Protein AF-A0A522CSV8-F1 (afdb_monomer)

Structure (mmCIF, N/CA/C/O backbone):
data_AF-A0A522CSV8-F1
#
_entry.id   AF-A0A522CSV8-F1
#
loop_
_atom_site.group_PDB
_atom_site.id
_atom_site.type_symbol
_atom_site.label_atom_id
_atom_site.label_alt_id
_atom_site.label_comp_id
_atom_site.label_asym_id
_atom_site.label_entity_id
_atom_site.label_seq_id
_atom_site.pdbx_PDB_ins_code
_atom_site.Cartn_x
_atom_site.Cartn_y
_atom_site.Cartn_z
_atom_site.occupancy
_atom_site.B_iso_or_equiv
_atom_site.auth_seq_id
_atom_site.auth_comp_id
_atom_site.auth_asym_id
_atom_site.auth_atom_id
_atom_site.pdbx_PDB_model_num
ATOM 1 N N . MET A 1 1 ? -10.679 -0.784 13.575 1.00 92.50 1 MET A N 1
ATOM 2 C CA . MET A 1 1 ? -10.085 -1.528 12.468 1.00 92.50 1 MET A CA 1
ATOM 3 C C . MET A 1 1 ? -10.901 -2.784 12.347 1.00 92.50 1 MET A C 1
ATOM 5 O O . MET A 1 1 ? -11.026 -3.509 13.330 1.00 92.50 1 MET A O 1
ATOM 9 N N . LYS A 1 2 ? -11.501 -3.011 11.184 1.00 93.56 2 LYS A N 1
ATOM 10 C CA . LYS A 1 2 ? -12.326 -4.193 10.953 1.00 93.56 2 LYS A CA 1
ATOM 11 C C . LYS A 1 2 ? -11.438 -5.395 10.650 1.00 93.56 2 LYS A C 1
ATOM 13 O O . LYS A 1 2 ? -10.568 -5.299 9.790 1.00 93.56 2 LYS A O 1
ATOM 18 N N . VAL A 1 3 ? -11.650 -6.507 11.348 1.00 95.12 3 VAL A N 1
ATOM 19 C CA . VAL A 1 3 ? -10.863 -7.740 11.187 1.00 95.12 3 VAL A CA 1
ATOM 20 C C . VAL A 1 3 ? -11.799 -8.939 11.065 1.00 95.12 3 VAL A C 1
ATOM 22 O O . VAL A 1 3 ? -12.808 -9.013 11.768 1.00 95.12 3 VAL A O 1
ATOM 25 N N . GLY A 1 4 ? -11.473 -9.871 10.166 1.00 95.56 4 GLY A N 1
ATOM 26 C CA . GLY A 1 4 ? -12.179 -11.148 10.033 1.00 95.56 4 GLY A CA 1
ATOM 27 C C . GLY A 1 4 ? -12.013 -12.025 11.275 1.00 95.56 4 GLY A C 1
ATOM 28 O O . GLY A 1 4 ? -10.926 -12.092 11.856 1.00 95.56 4 GLY A O 1
ATOM 29 N N . LEU A 1 5 ? -13.085 -12.695 11.701 1.00 94.25 5 LEU A N 1
ATOM 30 C CA . LEU A 1 5 ? -13.027 -13.601 12.851 1.00 94.25 5 LEU A CA 1
ATOM 31 C C . LEU A 1 5 ? -12.046 -14.746 12.632 1.00 94.25 5 LEU A C 1
ATOM 33 O O . LEU A 1 5 ? -11.322 -15.098 13.553 1.00 94.25 5 LEU A O 1
ATOM 37 N N . ASP A 1 6 ? -11.997 -15.294 11.423 1.00 94.44 6 ASP A N 1
ATOM 38 C CA . ASP A 1 6 ? -11.095 -16.372 11.026 1.00 94.44 6 ASP A CA 1
ATOM 39 C C . ASP A 1 6 ? -9.619 -15.978 11.213 1.00 94.44 6 ASP A C 1
ATOM 41 O O . ASP A 1 6 ? -8.803 -16.769 11.693 1.00 94.44 6 ASP A O 1
ATOM 45 N N . ARG A 1 7 ? -9.285 -14.715 10.913 1.00 95.06 7 ARG A N 1
ATOM 46 C CA . ARG A 1 7 ? -7.951 -14.145 11.127 1.00 95.06 7 ARG A CA 1
ATOM 47 C C . ARG A 1 7 ? -7.617 -14.086 12.614 1.00 95.06 7 ARG A C 1
ATOM 49 O O . ARG A 1 7 ? -6.548 -14.538 13.018 1.00 95.06 7 ARG A O 1
ATOM 56 N N . LEU A 1 8 ? -8.542 -13.586 13.437 1.00 94.00 8 LEU A N 1
ATOM 57 C CA . LEU A 1 8 ? -8.358 -13.527 14.890 1.00 94.00 8 LEU A CA 1
ATOM 58 C C . LEU A 1 8 ? -8.279 -14.924 15.511 1.00 94.00 8 LEU A C 1
ATOM 60 O O . LEU A 1 8 ? -7.370 -15.186 16.287 1.00 94.00 8 LEU A O 1
ATOM 64 N N . GLN A 1 9 ? -9.160 -15.848 15.133 1.00 93.25 9 GLN A N 1
ATOM 65 C CA . GLN A 1 9 ? -9.130 -17.229 15.617 1.00 93.25 9 GLN A CA 1
ATOM 66 C C . GLN A 1 9 ? -7.781 -17.891 15.319 1.00 93.25 9 GLN A C 1
ATOM 68 O O . GLN A 1 9 ? -7.186 -18.504 16.203 1.00 93.25 9 GLN A O 1
ATOM 73 N N . ARG A 1 10 ? -7.243 -17.710 14.106 1.00 93.94 10 ARG A N 1
ATOM 74 C CA . ARG A 1 10 ? -5.912 -18.218 13.758 1.00 93.94 10 ARG A CA 1
ATOM 75 C C . ARG A 1 10 ? -4.804 -17.603 14.616 1.00 93.94 10 ARG A C 1
ATOM 77 O O . ARG A 1 10 ? -3.911 -18.335 15.032 1.00 93.94 10 ARG A O 1
ATOM 84 N N . LEU A 1 11 ? -4.871 -16.308 14.938 1.00 93.75 11 LEU A N 1
ATOM 85 C CA . LEU A 1 11 ? -3.923 -15.702 15.878 1.00 93.75 11 LEU A CA 1
ATOM 86 C C . LEU A 1 11 ? -4.022 -16.329 17.274 1.00 93.75 11 LEU A C 1
ATOM 88 O O . LEU A 1 11 ? -2.996 -16.700 17.834 1.00 93.75 11 LEU A O 1
ATOM 92 N N . TRP A 1 12 ? -5.233 -16.511 17.804 1.00 92.50 12 TRP A N 1
ATOM 93 C CA . TRP A 1 12 ? -5.455 -17.147 19.111 1.00 92.50 12 TRP A CA 1
ATOM 94 C C . TRP A 1 12 ? -4.997 -18.607 19.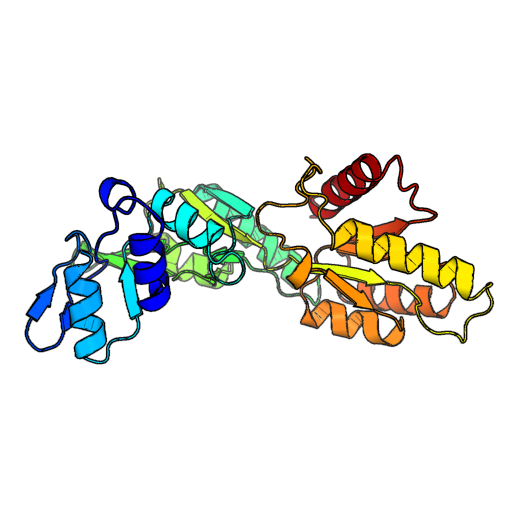167 1.00 92.50 12 TRP A C 1
ATOM 96 O O . TRP A 1 12 ? -4.598 -19.080 20.225 1.00 92.50 12 TRP A O 1
ATOM 106 N N . ASN A 1 13 ? -5.022 -19.312 18.036 1.00 90.81 13 ASN A N 1
ATOM 107 C CA . ASN A 1 13 ? -4.516 -20.679 17.944 1.00 90.81 13 ASN A CA 1
ATOM 108 C C . ASN A 1 13 ? -2.980 -20.738 17.880 1.00 90.81 13 ASN A C 1
ATOM 110 O O . ASN A 1 13 ? -2.385 -21.702 18.358 1.00 90.81 13 ASN A O 1
ATOM 114 N N . ASN A 1 14 ? -2.340 -19.729 17.281 1.00 91.75 14 ASN A N 1
ATOM 115 C CA . ASN A 1 14 ? -0.899 -19.729 17.014 1.00 91.75 14 ASN A CA 1
ATOM 116 C C . ASN A 1 14 ? -0.072 -19.022 18.098 1.00 91.75 14 ASN A C 1
ATOM 118 O O . ASN A 1 14 ? 1.115 -19.315 18.253 1.00 91.75 14 ASN A O 1
ATOM 122 N N . TYR A 1 15 ? -0.669 -18.085 18.835 1.00 90.25 15 TYR A N 1
ATOM 123 C CA . TYR A 1 15 ? 0.019 -17.255 19.820 1.00 90.25 15 TYR A CA 1
ATOM 124 C C . TYR A 1 15 ? -0.653 -17.341 21.189 1.00 90.25 15 TYR A C 1
ATOM 126 O O . TYR A 1 15 ? -1.853 -17.567 21.307 1.00 90.25 15 TYR A O 1
ATOM 134 N N . ASN A 1 16 ? 0.130 -17.118 22.245 1.00 84.62 16 ASN A N 1
ATOM 135 C CA . ASN A 1 16 ? -0.407 -17.052 23.599 1.00 84.62 16 ASN A CA 1
ATOM 136 C C . ASN A 1 16 ? -1.347 -15.838 23.737 1.00 84.62 16 ASN A C 1
ATOM 138 O O . ASN A 1 16 ? -0.966 -14.715 23.397 1.00 84.62 16 ASN A O 1
ATOM 142 N N . GLU A 1 17 ? -2.552 -16.070 24.264 1.00 79.19 17 GLU A N 1
ATOM 143 C CA . GLU A 1 17 ? -3.607 -15.065 24.432 1.00 79.19 17 GLU A CA 1
ATOM 144 C C . GLU A 1 17 ? -3.158 -13.818 25.206 1.00 79.19 17 GLU A C 1
ATOM 146 O O . GLU A 1 17 ? -3.580 -12.713 24.871 1.00 79.19 17 GLU A O 1
ATOM 151 N N . TYR A 1 18 ? -2.227 -13.954 26.159 1.00 78.31 18 TYR A N 1
ATOM 152 C CA . TYR A 1 18 ? -1.673 -12.819 26.908 1.00 78.31 18 TYR A CA 1
ATOM 153 C C . TYR A 1 18 ? -0.901 -11.831 26.019 1.00 78.31 18 TYR A C 1
ATOM 155 O O . TYR A 1 18 ? -0.649 -10.693 26.411 1.00 78.31 18 TYR A O 1
ATOM 163 N N . PHE A 1 19 ? -0.497 -12.240 24.814 1.00 82.94 19 PHE A N 1
ATOM 164 C CA . PHE A 1 19 ? 0.153 -11.351 23.856 1.00 82.94 19 PHE A CA 1
ATOM 165 C C . PHE A 1 19 ? -0.819 -10.704 22.863 1.00 82.94 19 PHE A C 1
ATOM 167 O O . PHE A 1 19 ? -0.419 -9.731 22.220 1.00 82.94 19 PHE A O 1
ATOM 174 N N . LEU A 1 20 ? -2.066 -11.179 22.781 1.00 85.38 20 LEU A N 1
ATOM 175 C CA . LEU A 1 20 ? -3.080 -10.786 21.793 1.00 85.38 20 LEU A CA 1
ATOM 176 C C . LEU A 1 20 ? -4.100 -9.780 22.348 1.00 85.38 20 LEU A C 1
ATOM 178 O O . LEU A 1 20 ? -5.283 -9.828 22.021 1.00 85.38 20 LEU A O 1
ATOM 182 N N . GLU A 1 21 ? -3.654 -8.855 23.195 1.00 87.88 21 GLU A N 1
ATOM 183 C CA . GLU A 1 21 ? -4.533 -7.830 23.753 1.00 87.88 21 GLU A CA 1
ATOM 184 C C . GLU A 1 21 ? -5.112 -6.937 22.644 1.00 87.88 21 GLU A C 1
ATOM 186 O O . GLU A 1 21 ? -4.409 -6.123 22.038 1.00 87.88 21 GLU A O 1
ATOM 191 N N . CYS A 1 22 ? -6.411 -7.079 22.379 1.00 92.25 22 CYS A N 1
ATOM 192 C CA . CYS A 1 22 ? -7.163 -6.176 21.520 1.00 92.25 22 CYS A CA 1
ATOM 193 C C . CYS A 1 22 ? -8.536 -5.875 22.128 1.00 92.25 22 CYS A C 1
ATOM 195 O O . CYS A 1 22 ? -9.118 -6.690 22.841 1.00 92.25 22 CYS A O 1
ATOM 197 N N . PHE A 1 23 ? -9.038 -4.669 21.878 1.00 94.50 23 PHE A N 1
ATOM 198 C CA . PHE A 1 23 ? -10.223 -4.133 22.548 1.00 94.50 23 PHE A CA 1
ATOM 199 C C . PHE A 1 23 ? -11.301 -3.789 21.531 1.00 94.50 23 PHE A C 1
ATOM 201 O O . PHE A 1 23 ? -10.976 -3.370 20.422 1.00 94.50 23 PHE A O 1
ATOM 208 N N . TYR A 1 24 ? -12.576 -3.903 21.896 1.00 94.00 24 TYR A N 1
ATOM 209 C CA . TYR A 1 24 ? -13.664 -3.446 21.030 1.00 94.00 24 TYR A CA 1
ATOM 210 C C . TYR A 1 24 ? -13.593 -1.933 20.815 1.00 94.00 24 TYR A C 1
ATOM 212 O O . TYR A 1 24 ? -13.429 -1.169 21.770 1.00 94.00 24 TYR A O 1
ATOM 220 N N . VAL A 1 25 ? -13.739 -1.484 19.565 1.00 91.50 25 VAL A N 1
ATOM 221 C CA . VAL A 1 25 ? -13.690 -0.044 19.258 1.00 91.50 25 VAL A CA 1
ATOM 222 C C . VAL A 1 25 ? -14.965 0.686 19.698 1.00 91.50 25 VAL A C 1
ATOM 224 O O . VAL A 1 25 ? -14.907 1.847 20.094 1.00 91.50 25 VAL A O 1
ATOM 227 N N . GLN A 1 26 ? -16.109 0.002 19.637 1.00 90.31 26 GLN A N 1
ATOM 228 C CA . GLN A 1 26 ? -17.438 0.547 19.904 1.00 90.31 26 GLN A CA 1
ATOM 229 C C . GLN A 1 26 ? -18.338 -0.495 20.574 1.00 90.31 26 GLN A C 1
ATOM 231 O O . GLN A 1 26 ? -18.054 -1.692 20.525 1.00 90.31 26 GLN A O 1
ATOM 236 N N . ASP A 1 27 ? -19.430 -0.033 21.187 1.00 91.00 27 ASP A N 1
ATOM 237 C CA . ASP A 1 27 ? -20.461 -0.916 21.729 1.00 91.00 27 ASP A CA 1
ATOM 238 C C . ASP A 1 27 ? -21.091 -1.744 20.597 1.00 91.00 27 ASP A C 1
ATOM 240 O O . ASP A 1 27 ? -21.480 -1.201 19.563 1.00 91.00 27 ASP A O 1
ATOM 244 N N . MET A 1 28 ? -21.249 -3.048 20.816 1.00 91.44 28 MET A N 1
ATOM 245 C CA . MET A 1 28 ? -21.891 -3.963 19.871 1.00 91.44 28 MET A CA 1
ATOM 246 C C . MET A 1 28 ? -22.984 -4.776 20.563 1.00 91.44 28 MET A C 1
ATOM 248 O O . MET A 1 28 ? -22.857 -5.157 21.729 1.00 91.44 28 MET A O 1
ATOM 252 N N . LEU A 1 29 ? -24.056 -5.072 19.829 1.00 93.25 29 LEU A N 1
ATOM 253 C CA . LEU A 1 29 ? -25.108 -5.990 20.254 1.00 93.25 29 LEU A CA 1
ATOM 254 C C . LEU A 1 29 ? -25.135 -7.169 19.283 1.00 93.25 29 LEU A C 1
ATOM 256 O O . LEU A 1 29 ? -25.505 -7.001 18.125 1.00 93.25 29 LEU A O 1
ATOM 260 N N . VAL A 1 30 ? -24.749 -8.352 19.758 1.00 93.31 30 VAL A N 1
ATOM 261 C CA . VAL A 1 30 ? -24.677 -9.569 18.938 1.00 93.31 30 VAL A CA 1
ATOM 262 C C . VAL A 1 30 ? -25.488 -10.653 19.623 1.00 93.31 30 VAL A C 1
ATOM 264 O O . VAL A 1 30 ? -25.281 -10.909 20.807 1.00 93.31 30 VAL A O 1
ATOM 267 N N . GLY A 1 31 ? -26.453 -11.258 18.927 1.00 89.88 31 GLY A N 1
ATOM 268 C CA . GLY A 1 31 ? -27.290 -12.320 19.505 1.00 89.88 31 GLY A CA 1
ATOM 269 C C . GLY A 1 31 ? -27.969 -11.941 20.832 1.00 89.88 31 GLY A C 1
ATOM 270 O O . GLY A 1 31 ? -28.108 -12.784 21.712 1.00 89.88 31 GLY A O 1
ATOM 271 N N . GLY A 1 32 ? -28.294 -10.657 21.035 1.00 91.94 32 GLY A N 1
ATOM 272 C CA . GLY A 1 32 ? -28.853 -10.129 22.288 1.00 91.94 32 GLY A CA 1
ATOM 273 C C . GLY A 1 32 ? -27.844 -9.878 23.421 1.00 91.94 32 GLY A C 1
ATOM 274 O O . GLY A 1 32 ? -28.203 -9.252 24.418 1.00 91.94 32 GLY A O 1
ATOM 275 N N . LYS A 1 33 ? -26.576 -10.289 23.281 1.00 94.31 33 LYS A N 1
ATOM 276 C CA . LYS A 1 33 ? -25.497 -9.982 24.232 1.00 94.31 33 LYS A CA 1
ATOM 277 C C . LYS A 1 33 ? -24.831 -8.654 23.867 1.00 94.31 33 LYS A C 1
ATOM 279 O O . LYS A 1 33 ? -24.479 -8.422 22.710 1.00 94.31 33 LYS A O 1
ATOM 284 N N . LYS A 1 34 ? -24.646 -7.785 24.865 1.00 94.88 34 LYS A N 1
ATOM 285 C CA . LYS A 1 34 ? -23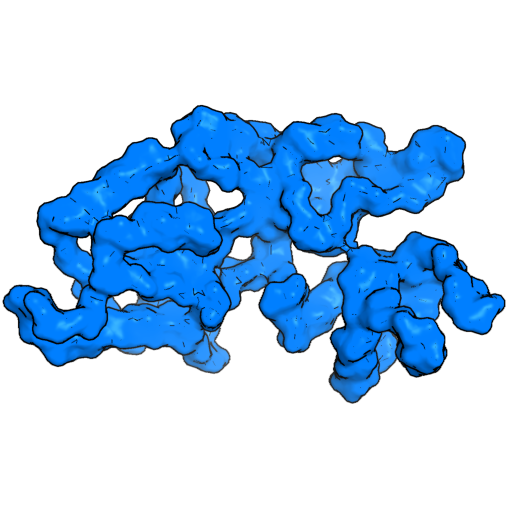.959 -6.498 24.711 1.00 94.88 34 LYS A CA 1
ATOM 286 C C . LYS A 1 34 ? -22.464 -6.644 25.011 1.00 94.88 34 LYS A C 1
ATOM 288 O O . LYS A 1 34 ? -22.107 -7.177 26.058 1.00 94.88 34 LYS A O 1
ATOM 293 N N . PHE A 1 35 ? -21.633 -6.118 24.121 1.00 94.62 35 PHE A N 1
ATOM 294 C CA . PHE A 1 35 ? -20.179 -6.000 24.245 1.00 94.62 35 PHE A CA 1
ATOM 295 C C . PHE A 1 35 ? -19.846 -4.514 24.270 1.00 94.62 35 PHE A C 1
ATOM 297 O O . PHE A 1 35 ? -20.383 -3.766 23.448 1.00 94.62 35 PHE A O 1
ATOM 304 N N . ARG A 1 36 ? -19.050 -4.057 25.237 1.00 93.38 36 ARG A N 1
ATOM 305 C CA . ARG A 1 36 ? -18.807 -2.619 25.415 1.00 93.38 36 ARG A CA 1
ATOM 306 C C . ARG A 1 36 ? -17.498 -2.186 24.775 1.00 93.38 36 ARG A C 1
ATOM 308 O O . ARG A 1 36 ? -16.512 -2.921 24.781 1.00 93.38 36 ARG A O 1
ATOM 315 N N . ALA A 1 37 ? -17.483 -0.956 24.275 1.00 91.56 37 ALA A N 1
ATOM 316 C CA . ALA A 1 37 ? -16.262 -0.310 23.819 1.00 91.56 37 ALA A CA 1
ATOM 317 C C . ALA A 1 37 ? -15.191 -0.344 24.925 1.00 91.56 37 ALA A C 1
ATOM 319 O O . ALA A 1 37 ? -15.479 -0.055 26.088 1.00 91.56 37 ALA A O 1
ATOM 320 N N . GLY A 1 38 ? -13.955 -0.682 24.560 1.00 91.00 38 GLY A N 1
ATOM 321 C CA . GLY A 1 38 ? -12.836 -0.786 25.496 1.00 91.00 38 GLY A CA 1
ATOM 322 C C . GLY A 1 38 ? -12.775 -2.085 26.305 1.00 91.00 38 GLY A C 1
ATOM 323 O O . GLY A 1 38 ? -11.820 -2.261 27.055 1.00 91.00 38 GLY A O 1
ATOM 324 N N . GLU A 1 39 ? -13.729 -3.011 26.160 1.00 94.31 39 GLU A N 1
ATOM 325 C CA . GLU A 1 39 ? -13.585 -4.363 26.715 1.00 94.31 39 GLU A CA 1
ATOM 326 C C . GLU A 1 39 ? -12.613 -5.195 25.867 1.00 94.31 39 GLU A C 1
ATOM 328 O O . GLU A 1 39 ? -12.552 -5.054 24.643 1.00 94.31 39 GLU A O 1
ATOM 333 N N . LEU A 1 40 ? -11.838 -6.056 26.535 1.00 93.69 40 LEU A N 1
ATOM 334 C CA . LEU A 1 40 ? -10.907 -6.983 25.893 1.00 93.69 40 LEU A CA 1
ATOM 335 C C . LEU A 1 40 ? -11.687 -8.041 25.102 1.00 93.69 40 LEU A C 1
ATOM 337 O O . LEU A 1 40 ? -12.590 -8.677 25.650 1.00 93.69 40 LEU A O 1
ATOM 341 N N . VAL A 1 41 ? -11.296 -8.267 23.849 1.00 93.19 41 VAL A N 1
ATOM 342 C CA . VAL A 1 41 ? -11.833 -9.348 23.018 1.00 93.19 41 VAL A CA 1
ATOM 343 C C . VAL A 1 41 ? -11.314 -10.686 23.537 1.00 93.19 41 VAL A C 1
ATOM 345 O O . VAL A 1 41 ? -10.108 -10.882 23.681 1.00 93.19 41 VAL A O 1
ATOM 348 N N . ARG A 1 42 ? -12.220 -11.628 23.815 1.00 91.56 42 ARG A N 1
ATOM 349 C CA . ARG A 1 42 ? -11.866 -12.972 24.302 1.00 91.56 42 ARG A CA 1
ATOM 350 C C . ARG A 1 42 ? -12.095 -14.027 23.226 1.00 91.56 42 ARG A C 1
ATOM 352 O O . ARG A 1 42 ? -13.010 -13.902 22.417 1.00 91.56 42 ARG A O 1
ATOM 359 N N . ALA A 1 43 ? -11.366 -15.141 23.294 1.00 90.00 43 ALA A N 1
ATOM 360 C CA . ALA A 1 43 ? -11.571 -16.284 22.394 1.00 90.00 43 ALA A CA 1
ATOM 361 C C . ALA A 1 43 ? -13.029 -16.794 22.395 1.00 90.00 43 ALA A C 1
ATOM 363 O O . ALA A 1 43 ? -13.595 -17.125 21.351 1.00 90.00 43 ALA A O 1
ATOM 364 N N . ALA A 1 44 ? -13.671 -16.794 23.570 1.00 91.50 44 ALA A N 1
ATOM 365 C CA . ALA A 1 44 ? -15.078 -17.163 23.719 1.00 91.50 44 ALA A CA 1
ATOM 366 C C . ALA A 1 44 ? -16.032 -16.213 22.970 1.00 91.50 44 ALA A C 1
ATOM 368 O O . ALA A 1 44 ? -17.078 -16.652 22.489 1.00 91.50 44 ALA A O 1
ATOM 369 N N . ASP A 1 45 ? -15.671 -14.933 22.840 1.00 93.62 45 ASP A N 1
ATOM 370 C CA . ASP A 1 45 ? -16.466 -13.963 22.089 1.00 93.62 45 ASP A CA 1
ATOM 371 C C . ASP A 1 45 ? -16.399 -14.259 20.588 1.00 93.62 45 ASP A C 1
ATOM 373 O O . ASP A 1 45 ? -17.431 -14.231 19.921 1.00 93.62 45 ASP A O 1
ATOM 377 N N . LEU A 1 46 ? -15.224 -14.649 20.072 1.00 92.44 46 LEU A N 1
ATOM 378 C CA . LEU A 1 46 ? -15.047 -15.032 18.664 1.00 92.44 46 LEU A CA 1
ATOM 379 C C . LEU A 1 46 ? -15.955 -16.212 18.287 1.00 92.44 46 LEU A C 1
ATOM 381 O O . LEU A 1 46 ? -16.643 -16.167 17.270 1.00 92.44 46 LEU A O 1
ATOM 385 N N . SER A 1 47 ? -16.013 -17.237 19.145 1.00 91.81 47 SER A N 1
ATOM 386 C CA . SER A 1 47 ? -16.908 -18.391 18.956 1.00 91.81 47 SER A CA 1
ATOM 387 C C . SER A 1 47 ? -18.387 -17.992 19.004 1.00 91.81 47 SER A C 1
ATOM 389 O O . SER A 1 47 ? -19.221 -18.552 18.293 1.00 91.81 47 SER A O 1
ATOM 391 N N . PHE A 1 48 ? -18.739 -17.032 19.862 1.00 94.81 48 PHE A N 1
ATOM 392 C CA . PHE A 1 48 ? -20.106 -16.533 19.968 1.00 94.81 48 PHE A CA 1
ATOM 393 C C . PHE A 1 48 ? -20.511 -15.716 18.733 1.00 94.81 48 PHE A C 1
ATOM 395 O O . PHE A 1 48 ? -21.623 -15.885 18.236 1.00 94.81 48 PHE A O 1
ATOM 402 N N . PHE A 1 49 ? -19.624 -14.868 18.210 1.00 95.25 49 PHE A N 1
ATOM 403 C CA . PHE A 1 49 ? -19.876 -14.093 16.994 1.00 95.25 49 PHE A CA 1
ATOM 404 C C . PHE A 1 49 ? -20.054 -14.984 15.766 1.00 95.25 49 PHE A C 1
ATOM 406 O O . PHE A 1 49 ? -20.990 -14.770 14.996 1.00 95.25 49 PHE A O 1
ATOM 413 N N . GLU A 1 50 ? -19.235 -16.026 15.630 1.00 93.31 50 GLU A N 1
ATOM 414 C CA . GLU A 1 50 ? -19.351 -17.002 14.545 1.00 93.31 50 GLU A CA 1
ATOM 415 C C . GLU A 1 50 ? -20.722 -17.696 14.550 1.00 93.31 50 GLU A C 1
ATOM 417 O O . GLU A 1 50 ? -21.415 -17.718 13.533 1.00 93.31 50 GLU A O 1
ATOM 422 N N . ARG A 1 51 ? -21.187 -18.162 15.719 1.00 94.56 51 ARG A N 1
ATOM 423 C CA . ARG A 1 51 ? -22.520 -18.781 15.873 1.00 94.56 51 ARG A CA 1
ATOM 424 C C . ARG A 1 51 ? -23.679 -17.838 15.553 1.00 94.56 51 ARG A C 1
ATOM 426 O O . ARG A 1 51 ? -24.759 -18.307 15.211 1.00 94.56 51 ARG A O 1
ATOM 433 N N . ASN A 1 52 ? -23.468 -16.531 15.683 1.00 95.44 52 ASN A N 1
ATOM 434 C CA . ASN A 1 52 ? -24.463 -15.506 15.371 1.00 95.44 52 ASN A CA 1
ATOM 435 C C . ASN A 1 52 ? -24.278 -14.907 13.965 1.00 95.44 52 ASN A C 1
ATOM 437 O O . ASN A 1 52 ? -24.911 -13.904 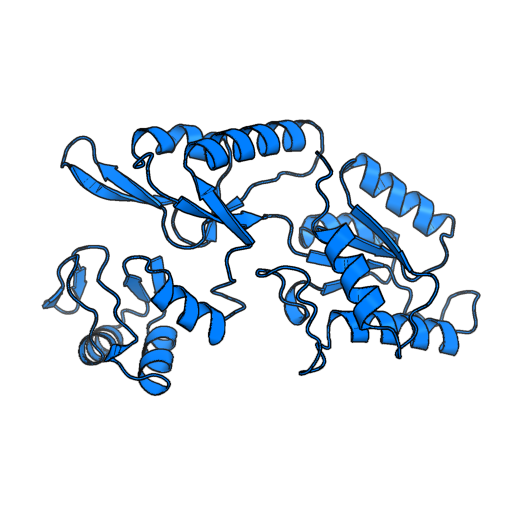13.647 1.00 95.44 52 ASN A O 1
ATOM 441 N N . GLY A 1 53 ? -23.430 -15.507 13.119 1.00 92.25 53 GLY A N 1
ATOM 442 C CA . GLY A 1 53 ? -23.264 -15.100 11.725 1.00 92.25 53 GLY A CA 1
ATOM 443 C C . GLY A 1 53 ? -22.583 -13.743 11.546 1.00 92.25 53 GLY A C 1
ATOM 444 O O . GLY A 1 53 ? -22.836 -13.066 10.552 1.00 92.25 53 GLY A O 1
ATOM 445 N N . GLN A 1 54 ? -21.739 -13.324 12.491 1.00 93.38 54 GLN A N 1
ATOM 446 C CA . GLN A 1 54 ? -21.011 -12.061 12.412 1.00 93.38 54 GLN A CA 1
ATOM 447 C C . GLN A 1 54 ? -19.549 -12.306 12.007 1.00 93.38 54 GLN A C 1
ATOM 449 O O . GLN A 1 54 ? -18.728 -12.566 12.875 1.00 93.38 54 GLN A O 1
ATOM 454 N N . PRO A 1 55 ? -19.180 -12.213 10.715 1.00 92.81 55 PRO A N 1
ATOM 455 C CA . PRO A 1 55 ? -17.870 -12.658 10.221 1.00 92.81 55 PRO A CA 1
ATOM 456 C C . PRO A 1 55 ? -16.713 -11.707 10.548 1.00 92.81 55 PRO A C 1
ATOM 458 O O . PRO A 1 55 ? -15.552 -12.057 10.346 1.00 92.81 55 PRO A O 1
ATOM 461 N N . THR A 1 56 ? -17.004 -10.498 11.032 1.00 93.81 56 THR A N 1
ATOM 462 C CA . THR A 1 56 ? -16.001 -9.466 11.311 1.00 93.81 56 THR A CA 1
ATOM 463 C C . THR A 1 56 ? -16.270 -8.760 12.627 1.00 93.81 56 THR A C 1
ATOM 465 O O . THR A 1 56 ? -17.427 -8.560 13.007 1.00 93.81 56 THR A O 1
ATOM 468 N N . VAL A 1 57 ? -15.203 -8.277 13.254 1.00 93.75 57 VAL A N 1
ATOM 469 C CA . VAL A 1 57 ? -15.249 -7.455 14.464 1.00 93.75 57 VAL A CA 1
ATOM 470 C C . VAL A 1 57 ? -14.445 -6.173 14.272 1.00 93.75 57 VAL A C 1
ATOM 472 O O . VAL A 1 57 ? -13.385 -6.176 13.643 1.00 93.75 57 VAL A O 1
ATOM 475 N N . ASP A 1 58 ? -14.949 -5.072 14.826 1.00 92.19 58 ASP A N 1
ATOM 476 C CA . ASP A 1 58 ? -14.236 -3.801 14.859 1.00 92.19 58 ASP A CA 1
ATOM 477 C C . ASP A 1 58 ? -13.428 -3.686 16.159 1.00 92.19 58 ASP A C 1
ATOM 479 O O . ASP A 1 58 ? -13.978 -3.518 17.253 1.00 92.19 58 ASP A O 1
ATOM 483 N N . ILE A 1 59 ? -12.103 -3.760 16.034 1.00 94.19 59 ILE A N 1
ATOM 484 C CA . ILE A 1 59 ? -11.169 -3.649 17.159 1.00 94.19 59 ILE A CA 1
ATOM 485 C C . ILE A 1 59 ? -10.446 -2.305 17.155 1.00 94.19 59 ILE A C 1
ATOM 487 O O . ILE A 1 59 ? -10.218 -1.704 16.102 1.00 94.19 59 ILE A O 1
ATOM 491 N N . LEU A 1 60 ? -10.059 -1.832 18.335 1.00 93.75 60 LEU A N 1
ATOM 492 C CA . LEU A 1 60 ? -9.175 -0.690 18.490 1.00 93.75 60 LEU A CA 1
ATOM 493 C C . LEU A 1 60 ? -7.803 -1.033 17.901 1.00 93.75 60 LEU A C 1
ATOM 495 O O . LEU A 1 60 ? -7.236 -2.088 18.193 1.00 93.75 60 LEU A O 1
ATOM 499 N N . PHE A 1 61 ? -7.272 -0.140 17.071 1.00 92.44 61 PHE A N 1
ATOM 500 C CA . PHE A 1 61 ? -5.936 -0.300 16.524 1.00 92.44 61 PHE A CA 1
ATOM 501 C C . PHE A 1 61 ? -4.894 -0.268 17.646 1.00 92.44 61 PHE A C 1
ATOM 503 O O . PHE A 1 61 ? -4.850 0.658 18.455 1.00 92.44 61 PHE A O 1
ATOM 510 N N . ALA A 1 62 ? -4.039 -1.286 17.658 1.00 92.19 62 ALA A N 1
ATOM 511 C CA . ALA A 1 62 ? -2.872 -1.380 18.514 1.00 92.19 62 ALA A CA 1
ATOM 512 C C . ALA A 1 62 ? -1.705 -1.918 17.682 1.00 92.19 62 ALA A C 1
ATOM 514 O O . ALA A 1 62 ? -1.843 -2.950 17.021 1.00 92.19 62 ALA A O 1
ATOM 515 N N . GLU A 1 63 ? -0.550 -1.250 17.729 1.00 91.25 63 GLU A N 1
ATOM 516 C CA . GLU A 1 63 ? 0.617 -1.598 16.902 1.00 91.25 63 GLU A CA 1
ATOM 517 C C . GLU A 1 63 ? 1.069 -3.047 17.110 1.00 91.25 63 GLU A C 1
ATOM 519 O O . GLU A 1 63 ? 1.375 -3.748 16.149 1.00 91.25 63 GLU A O 1
ATOM 524 N N . LYS A 1 64 ? 1.046 -3.527 18.361 1.00 91.94 64 LYS A N 1
ATOM 525 C CA . LYS A 1 64 ? 1.404 -4.908 18.707 1.00 91.94 64 LYS A CA 1
ATOM 526 C C . LYS A 1 64 ? 0.480 -5.922 18.026 1.00 91.94 64 LYS A C 1
ATOM 528 O O . LYS A 1 64 ? 0.961 -6.861 17.399 1.00 91.94 64 LYS A O 1
ATOM 533 N N . MET A 1 65 ? -0.834 -5.703 18.108 1.00 93.06 65 MET A N 1
ATOM 534 C CA . MET A 1 65 ? -1.830 -6.562 17.463 1.00 93.06 65 MET A CA 1
ATOM 535 C C . MET A 1 65 ? -1.691 -6.526 15.937 1.00 93.06 65 MET A C 1
ATOM 537 O O . MET A 1 65 ? -1.729 -7.563 15.275 1.00 93.06 65 MET A O 1
ATOM 541 N N . TYR A 1 66 ? -1.460 -5.336 15.379 1.00 94.50 66 TYR A N 1
ATOM 542 C CA . TYR A 1 66 ? -1.197 -5.176 13.954 1.00 94.50 66 TYR A CA 1
ATOM 543 C C . TYR A 1 66 ? 0.084 -5.899 13.519 1.00 94.50 66 TYR A C 1
ATOM 545 O O . TYR A 1 66 ? 0.121 -6.481 12.441 1.00 94.50 66 TYR A O 1
ATOM 553 N N . GLY A 1 67 ? 1.111 -5.937 14.372 1.00 94.06 67 GLY A N 1
ATOM 554 C CA . GLY A 1 67 ? 2.327 -6.717 14.158 1.00 94.06 67 GLY A CA 1
ATOM 555 C C . GLY A 1 67 ? 2.035 -8.199 13.911 1.00 94.06 67 GLY A C 1
ATOM 556 O O . GLY A 1 67 ? 2.503 -8.744 12.911 1.00 94.06 67 GLY A O 1
ATOM 557 N N . PHE A 1 68 ? 1.203 -8.825 14.749 1.00 94.94 68 PHE A N 1
ATOM 558 C CA . PHE A 1 68 ? 0.778 -10.219 14.560 1.00 94.94 68 PHE A CA 1
ATOM 559 C C . PHE A 1 68 ? -0.028 -10.417 13.274 1.00 94.94 68 PHE A C 1
ATOM 561 O O . PHE A 1 68 ? 0.273 -11.320 12.494 1.00 94.94 68 PHE A O 1
ATOM 568 N N . LEU A 1 69 ? -0.999 -9.536 13.012 1.00 95.31 69 LEU A N 1
ATOM 569 C CA . LEU A 1 69 ? -1.794 -9.576 11.782 1.00 95.31 69 LEU A CA 1
ATOM 570 C C . LEU A 1 69 ? -0.909 -9.456 10.534 1.00 95.31 69 LEU A C 1
ATOM 572 O O . LEU A 1 69 ? -1.056 -10.239 9.603 1.00 95.31 69 LEU A O 1
ATOM 576 N N . SER A 1 70 ? 0.058 -8.538 10.541 1.00 94.88 70 SER A N 1
ATOM 577 C CA . SER A 1 70 ? 0.990 -8.334 9.428 1.00 94.88 70 SER A CA 1
ATOM 578 C C . SER A 1 70 ? 1.959 -9.496 9.214 1.00 94.88 70 SER A C 1
ATOM 580 O O . SER A 1 70 ? 2.433 -9.705 8.099 1.00 94.88 70 SER A O 1
ATOM 582 N N . GLY A 1 71 ? 2.270 -10.249 10.273 1.00 92.56 71 GLY A N 1
ATOM 583 C CA . GLY A 1 71 ? 3.131 -11.426 10.202 1.00 92.56 71 GLY A CA 1
ATOM 584 C C . GLY A 1 71 ? 2.428 -12.628 9.574 1.00 92.56 71 GLY A C 1
ATOM 585 O O . GLY A 1 71 ? 3.004 -13.288 8.714 1.00 92.56 71 GLY A O 1
ATOM 586 N N . GLU A 1 72 ? 1.184 -12.892 9.977 1.00 94.38 72 GLU A N 1
ATOM 587 C CA . GLU A 1 72 ? 0.399 -14.036 9.486 1.00 94.38 72 GLU A CA 1
ATOM 588 C C . GLU A 1 72 ? -0.319 -13.755 8.160 1.00 94.38 72 GLU A C 1
ATOM 590 O O . GLU A 1 72 ? -0.483 -14.658 7.339 1.00 94.38 72 GLU A O 1
ATOM 595 N N . PHE A 1 73 ? -0.736 -12.506 7.938 1.00 95.00 73 PHE A N 1
ATOM 596 C CA . PHE A 1 73 ? -1.569 -12.090 6.807 1.00 95.00 73 PHE A CA 1
ATOM 597 C C . PHE A 1 73 ? -1.002 -10.833 6.122 1.00 95.00 73 PHE A C 1
ATOM 599 O O . PHE A 1 73 ? -1.681 -9.805 6.040 1.00 95.00 73 PHE A O 1
ATOM 606 N N . PRO A 1 74 ? 0.242 -10.882 5.612 1.00 92.19 74 PRO A N 1
ATOM 607 C CA . PRO A 1 74 ? 0.936 -9.706 5.092 1.00 92.19 74 PRO A CA 1
ATOM 608 C C . PRO A 1 74 ? 0.212 -9.032 3.921 1.00 92.19 74 PRO A C 1
ATOM 610 O O . PRO A 1 74 ? 0.271 -7.812 3.820 1.00 92.19 74 PRO A O 1
ATOM 613 N N . ALA A 1 75 ? -0.484 -9.798 3.074 1.00 90.62 75 ALA A N 1
ATOM 614 C CA . ALA A 1 75 ? -1.252 -9.297 1.931 1.00 90.62 75 ALA A CA 1
ATOM 615 C C . ALA A 1 75 ? -2.338 -8.290 2.346 1.00 90.62 75 ALA A C 1
ATOM 617 O O . ALA A 1 75 ? -2.487 -7.222 1.752 1.00 90.62 75 ALA A O 1
ATOM 618 N N . GLU A 1 76 ? -3.076 -8.642 3.402 1.00 92.38 76 GLU A N 1
ATOM 619 C CA . GLU A 1 76 ? -4.217 -7.888 3.927 1.00 92.38 76 GLU A CA 1
ATOM 620 C C . GLU A 1 76 ? -3.760 -6.808 4.913 1.00 92.38 76 GLU A C 1
ATOM 622 O O . GLU A 1 76 ? -4.231 -5.675 4.861 1.00 92.38 76 GLU A O 1
ATOM 627 N N . PHE A 1 77 ? -2.797 -7.138 5.778 1.00 95.12 77 PHE A N 1
ATOM 628 C CA . PHE A 1 77 ? -2.309 -6.277 6.855 1.00 95.12 77 PHE A CA 1
ATOM 629 C C . PHE A 1 77 ? -0.858 -5.878 6.611 1.00 95.12 77 PHE A C 1
ATOM 631 O O . PHE A 1 77 ? 0.043 -6.155 7.402 1.00 95.12 77 PHE A O 1
ATOM 638 N N . ARG A 1 78 ? -0.610 -5.210 5.486 1.00 93.69 78 ARG A N 1
ATOM 639 C CA . ARG A 1 78 ? 0.739 -4.766 5.112 1.00 93.69 78 ARG A CA 1
ATOM 640 C C . ARG A 1 78 ? 1.348 -3.883 6.193 1.00 93.69 78 ARG A C 1
ATOM 642 O O . ARG A 1 78 ? 0.682 -2.991 6.723 1.00 93.69 78 ARG A O 1
ATOM 649 N N . LYS A 1 79 ? 2.628 -4.095 6.498 1.00 95.00 79 LYS A N 1
ATOM 650 C CA . LYS A 1 79 ? 3.360 -3.239 7.440 1.00 95.00 79 LYS A CA 1
ATOM 651 C C . LYS A 1 79 ? 3.299 -1.773 6.986 1.00 95.00 79 LYS A C 1
ATOM 653 O O . LYS A 1 79 ? 3.220 -1.514 5.785 1.00 95.00 79 LYS A O 1
ATOM 658 N N . PRO A 1 80 ? 3.329 -0.806 7.914 1.00 96.50 80 PRO A N 1
ATOM 659 C CA . PRO A 1 80 ? 3.426 0.596 7.536 1.00 96.50 80 PRO A CA 1
ATOM 660 C C . PRO A 1 80 ? 4.758 0.878 6.841 1.00 96.50 80 PRO A C 1
ATOM 662 O O . PRO A 1 80 ? 5.799 0.382 7.268 1.00 96.50 80 PRO A O 1
ATOM 665 N N . TYR A 1 81 ? 4.727 1.717 5.803 1.00 95.62 81 TYR A N 1
ATOM 666 C CA . TYR A 1 81 ? 5.941 2.271 5.200 1.00 95.62 81 TYR A CA 1
ATOM 667 C C . TYR A 1 81 ? 6.654 3.187 6.199 1.00 95.62 81 TYR A C 1
ATOM 669 O O . TYR A 1 81 ? 7.877 3.170 6.322 1.00 95.62 81 TYR A O 1
ATOM 677 N N . GLY A 1 82 ? 5.874 3.975 6.942 1.00 95.25 82 GLY A N 1
ATOM 678 C CA . GLY A 1 82 ? 6.387 4.854 7.978 1.00 95.25 82 GLY A CA 1
ATOM 679 C C . GLY A 1 82 ? 5.292 5.415 8.875 1.00 95.25 82 GLY A C 1
ATOM 680 O O . GLY A 1 82 ? 4.112 5.079 8.755 1.00 95.25 82 GLY A O 1
ATOM 681 N N . GLN A 1 83 ? 5.717 6.295 9.778 1.00 96.62 83 GLN A N 1
ATOM 682 C CA . GLN A 1 83 ? 4.852 7.048 10.676 1.00 96.62 83 GLN A CA 1
ATOM 683 C C . GLN A 1 83 ? 5.185 8.534 10.582 1.00 96.62 83 GLN A C 1
ATOM 685 O O . GLN A 1 83 ? 6.352 8.904 10.440 1.00 96.62 83 GLN A O 1
ATOM 690 N N . MET A 1 84 ? 4.172 9.388 10.678 1.00 96.50 84 MET A N 1
ATOM 691 C CA . MET A 1 84 ? 4.335 10.843 10.702 1.00 96.50 84 MET A CA 1
ATOM 692 C C . MET A 1 84 ? 3.568 11.445 11.873 1.00 96.50 84 MET A C 1
ATOM 694 O O . MET A 1 84 ? 2.518 10.943 12.264 1.00 96.50 84 MET A O 1
ATOM 698 N N . SER A 1 85 ? 4.084 12.546 12.420 1.00 97.19 85 SER A N 1
ATOM 699 C CA . SER A 1 85 ? 3.292 13.404 13.303 1.00 97.19 85 SER A CA 1
ATOM 700 C C . SER A 1 85 ? 2.178 14.093 12.517 1.00 97.19 85 SER A C 1
ATOM 702 O O . SER A 1 85 ? 2.244 14.181 11.289 1.00 97.19 85 SER A O 1
ATOM 704 N N . PHE A 1 86 ? 1.203 14.666 13.222 1.00 96.12 86 PHE A N 1
ATOM 705 C CA . PHE A 1 86 ? 0.144 15.477 12.620 1.00 96.12 86 PHE A CA 1
ATOM 706 C C . PHE A 1 86 ? 0.669 16.523 11.616 1.00 96.12 86 PHE A C 1
ATOM 708 O O . PHE A 1 86 ? 0.200 16.597 10.483 1.00 96.12 86 PHE A O 1
ATOM 715 N N . ILE A 1 87 ? 1.681 17.310 12.006 1.00 96.25 87 ILE A N 1
ATOM 716 C CA . ILE A 1 87 ? 2.267 18.357 11.145 1.00 96.25 87 ILE A CA 1
ATOM 717 C C . ILE A 1 87 ? 3.009 17.735 9.955 1.00 96.25 87 ILE A C 1
ATOM 719 O O . ILE A 1 87 ? 2.960 18.268 8.847 1.00 96.25 87 ILE A O 1
ATOM 723 N N . GLY A 1 88 ? 3.698 16.611 10.176 1.00 97.00 88 GLY A N 1
ATOM 724 C CA . GLY A 1 88 ? 4.366 15.874 9.105 1.00 97.00 88 GLY A CA 1
ATOM 725 C C . GLY A 1 88 ? 3.373 15.371 8.060 1.00 97.00 88 GLY A C 1
ATOM 726 O O . GLY A 1 88 ? 3.607 15.554 6.870 1.00 97.00 88 GLY A O 1
ATOM 727 N N . MET A 1 89 ? 2.243 14.817 8.509 1.00 97.31 89 MET A N 1
ATOM 728 C CA . MET A 1 89 ? 1.168 14.330 7.646 1.00 97.31 89 MET A CA 1
ATOM 729 C C . MET A 1 89 ? 0.548 15.461 6.817 1.00 97.31 89 MET A C 1
ATOM 731 O O . MET A 1 89 ? 0.409 15.324 5.605 1.00 97.31 89 MET A O 1
ATOM 735 N N . ASP A 1 90 ? 0.241 16.600 7.448 1.00 97.00 90 ASP A N 1
ATOM 736 C CA . ASP A 1 90 ? -0.341 17.772 6.779 1.00 97.00 90 ASP A CA 1
ATOM 737 C C . ASP A 1 90 ? 0.537 18.269 5.622 1.00 97.00 90 ASP A C 1
ATOM 739 O O . ASP A 1 90 ? 0.070 18.367 4.487 1.00 97.00 90 ASP A O 1
ATOM 743 N N . ARG A 1 91 ? 1.835 18.474 5.887 1.00 96.62 91 ARG A N 1
ATOM 744 C CA . ARG A 1 91 ? 2.811 18.900 4.871 1.00 96.62 91 ARG A CA 1
ATOM 745 C C . ARG A 1 91 ? 3.017 17.847 3.788 1.00 96.62 91 ARG A C 1
ATOM 747 O O . ARG A 1 91 ? 3.131 18.178 2.612 1.00 96.62 91 ARG A O 1
ATOM 754 N N . HIS A 1 92 ? 3.085 16.573 4.169 1.00 96.56 92 HIS A N 1
ATOM 755 C CA . HIS A 1 92 ? 3.317 15.500 3.209 1.00 96.56 92 HIS A CA 1
ATOM 756 C C . HIS A 1 92 ? 2.141 15.344 2.237 1.00 96.56 92 HIS A C 1
ATOM 758 O O . HIS A 1 92 ? 2.351 15.198 1.035 1.00 96.56 92 HIS A O 1
ATOM 764 N N . LEU A 1 93 ? 0.904 15.435 2.731 1.00 97.44 93 LEU A N 1
ATOM 765 C CA . LEU A 1 93 ? -0.291 15.385 1.891 1.00 97.44 93 LEU A CA 1
ATOM 766 C C . LEU A 1 93 ? -0.427 16.628 0.999 1.00 97.44 93 LEU A C 1
ATOM 768 O O . LEU A 1 93 ? -0.819 16.496 -0.160 1.00 97.44 93 LEU A O 1
ATOM 772 N N . GLU A 1 94 ? -0.061 17.813 1.491 1.00 97.31 94 GLU A N 1
ATOM 773 C CA . GLU A 1 94 ? 0.006 19.034 0.676 1.00 97.31 94 GLU A CA 1
ATOM 774 C C . GLU A 1 94 ? 1.003 18.886 -0.487 1.00 97.31 94 GLU A C 1
ATOM 776 O O . GLU A 1 94 ? 0.666 19.163 -1.647 1.00 97.31 94 GLU A O 1
ATOM 781 N N . ASN A 1 95 ? 2.201 18.362 -0.206 1.00 95.88 95 ASN A N 1
ATOM 782 C CA . ASN A 1 95 ? 3.194 18.050 -1.234 1.00 95.88 95 ASN A CA 1
ATOM 783 C C . ASN A 1 95 ? 2.642 17.024 -2.232 1.00 95.88 95 ASN A C 1
ATOM 785 O O . ASN A 1 95 ? 2.664 17.267 -3.437 1.00 95.88 95 ASN A O 1
ATOM 789 N N . LEU A 1 96 ? 2.058 15.919 -1.755 1.00 95.38 96 LEU A N 1
ATOM 790 C CA . LEU A 1 96 ? 1.436 14.901 -2.610 1.00 95.38 96 LEU A CA 1
ATOM 791 C C . LEU A 1 96 ? 0.355 15.482 -3.530 1.00 95.38 96 LEU A C 1
ATOM 793 O O . LEU A 1 96 ? 0.283 15.108 -4.703 1.00 95.38 96 LEU A O 1
ATOM 797 N N . SER A 1 97 ? -0.463 16.407 -3.025 1.00 96.50 97 SER A N 1
ATOM 798 C CA . SER A 1 97 ? -1.473 17.125 -3.808 1.00 96.50 97 SER A CA 1
ATOM 799 C C . SER A 1 97 ? -0.825 17.974 -4.906 1.00 96.50 97 SER A C 1
ATOM 801 O O . SER A 1 97 ? -1.215 17.896 -6.072 1.00 96.50 97 SER A O 1
ATOM 803 N N . THR A 1 98 ? 0.227 18.721 -4.567 1.00 95.81 98 THR A N 1
ATOM 804 C CA . THR A 1 98 ? 0.988 19.538 -5.525 1.00 95.81 98 THR A CA 1
ATOM 805 C C . THR A 1 98 ? 1.591 18.681 -6.639 1.00 95.81 98 THR A C 1
ATOM 807 O O . THR A 1 98 ? 1.416 18.966 -7.822 1.00 95.81 98 THR A O 1
ATOM 810 N N . ILE A 1 99 ? 2.241 17.577 -6.281 1.00 94.38 99 ILE A N 1
ATOM 811 C CA . ILE A 1 99 ? 2.870 16.645 -7.224 1.00 94.38 99 ILE A CA 1
ATOM 812 C C . ILE A 1 99 ? 1.838 15.909 -8.080 1.00 94.38 99 ILE A C 1
ATOM 814 O O . ILE A 1 99 ? 2.053 15.713 -9.280 1.00 94.38 99 ILE A O 1
ATOM 818 N N . SER A 1 100 ? 0.691 15.555 -7.502 1.00 94.44 100 SER A N 1
ATOM 819 C CA . SER A 1 100 ? -0.433 14.999 -8.256 1.00 94.44 100 SER A CA 1
ATOM 820 C C . SER A 1 100 ? -0.932 15.988 -9.311 1.00 94.44 100 SER A C 1
ATOM 822 O O . SER A 1 100 ? -1.097 15.587 -10.454 1.00 94.44 100 SER A O 1
ATOM 824 N N . ASN A 1 101 ? -1.055 17.282 -8.989 1.00 95.00 101 ASN A N 1
ATOM 825 C CA . ASN A 1 101 ? -1.452 18.324 -9.953 1.00 95.00 101 ASN A CA 1
ATOM 826 C C . ASN A 1 101 ? -0.411 18.565 -11.058 1.00 95.00 101 ASN A C 1
ATOM 828 O O . ASN A 1 101 ? -0.732 19.040 -12.146 1.00 95.00 101 ASN A O 1
ATOM 832 N N . LEU A 1 102 ? 0.851 18.239 -10.786 1.00 94.94 102 LEU A N 1
ATOM 833 C CA . LEU A 1 102 ? 1.967 18.369 -11.718 1.00 94.94 102 LEU A CA 1
ATOM 834 C C . LEU A 1 102 ? 2.123 17.165 -12.662 1.00 94.94 102 LEU A C 1
ATOM 836 O O . LEU A 1 102 ? 3.013 17.197 -13.521 1.00 94.94 102 LEU A O 1
ATOM 840 N N . THR A 1 103 ? 1.313 16.117 -12.507 1.00 94.31 103 THR A N 1
ATOM 841 C CA . THR A 1 103 ? 1.349 14.888 -13.315 1.00 94.31 103 THR A CA 1
ATOM 842 C C . THR A 1 103 ? -0.064 14.404 -13.630 1.00 94.31 103 THR A C 1
ATOM 844 O O . THR A 1 103 ? -1.045 14.994 -13.199 1.00 94.31 103 THR A O 1
ATOM 847 N N . ARG A 1 104 ? -0.201 13.316 -14.393 1.00 94.50 104 ARG A N 1
ATOM 848 C CA . ARG A 1 104 ? -1.499 12.648 -14.594 1.00 94.50 104 ARG A CA 1
ATOM 849 C C . ARG A 1 104 ? -1.748 11.523 -13.582 1.00 94.50 104 ARG A C 1
ATOM 851 O O . ARG A 1 104 ? -2.754 10.821 -13.682 1.00 94.50 104 ARG A O 1
ATOM 858 N N . ARG A 1 105 ? -0.831 11.334 -12.628 1.00 93.88 105 ARG A N 1
ATOM 859 C CA . ARG A 1 105 ? -0.887 10.294 -11.599 1.00 93.88 105 ARG A CA 1
ATOM 860 C C . ARG A 1 105 ? -1.403 10.879 -10.286 1.00 93.88 105 ARG A C 1
ATOM 862 O O . ARG A 1 105 ? -0.735 11.713 -9.676 1.00 93.88 105 ARG A O 1
ATOM 869 N N . ARG A 1 106 ? -2.555 10.390 -9.820 1.00 93.00 106 ARG A N 1
ATOM 870 C CA . ARG A 1 106 ? -3.070 10.692 -8.476 1.00 93.00 106 ARG A CA 1
ATOM 871 C C . ARG A 1 106 ? -2.222 9.958 -7.439 1.00 93.00 106 ARG A C 1
ATOM 873 O O . ARG A 1 106 ? -2.035 8.748 -7.551 1.00 93.00 106 ARG A O 1
ATOM 880 N N . ARG A 1 107 ? -1.731 10.683 -6.435 1.00 94.06 107 ARG A N 1
ATOM 881 C CA . ARG A 1 107 ? -0.996 10.120 -5.300 1.00 94.06 107 ARG A CA 1
ATOM 882 C C . ARG A 1 107 ? -1.698 10.452 -3.999 1.00 94.06 107 ARG A C 1
ATOM 884 O O . ARG A 1 107 ? -2.159 11.569 -3.787 1.00 94.06 107 ARG A O 1
ATOM 891 N N . PHE A 1 108 ? -1.748 9.458 -3.137 1.00 96.50 108 PHE A N 1
ATOM 892 C CA . PHE A 1 108 ? -2.355 9.514 -1.816 1.00 96.50 108 PHE A CA 1
ATOM 893 C C . PHE A 1 108 ? -1.653 8.508 -0.895 1.00 96.50 108 PHE A C 1
ATOM 895 O O . PHE A 1 108 ? -0.743 7.784 -1.324 1.00 96.50 108 PHE A O 1
ATOM 902 N N . LEU A 1 109 ? -2.069 8.464 0.365 1.00 97.75 109 LEU A N 1
ATOM 903 C CA . LEU A 1 109 ? -1.606 7.479 1.335 1.00 97.75 109 LEU A CA 1
ATOM 904 C C . LEU A 1 109 ? -2.721 6.493 1.675 1.00 97.75 109 LEU A C 1
ATOM 906 O O . LEU A 1 109 ? -3.887 6.867 1.701 1.00 97.75 109 LEU A O 1
ATOM 910 N N . TYR A 1 110 ? -2.366 5.255 1.994 1.00 97.50 110 TYR A N 1
ATOM 911 C CA . TYR A 1 110 ? -3.268 4.335 2.678 1.00 97.50 110 TYR A CA 1
ATOM 912 C C . TYR A 1 110 ? -3.019 4.406 4.179 1.00 97.50 110 TYR A C 1
ATOM 914 O O . TYR A 1 110 ? -1.870 4.324 4.623 1.00 97.50 110 TYR A O 1
ATOM 922 N N . VAL A 1 111 ? -4.086 4.517 4.966 1.00 97.31 111 VAL A N 1
ATOM 923 C CA . VAL A 1 111 ? -3.980 4.532 6.429 1.00 97.31 111 VAL A CA 1
ATOM 924 C C . VAL A 1 111 ? -3.684 3.127 6.960 1.00 97.31 111 VAL A C 1
ATOM 926 O O . VAL A 1 111 ? -4.315 2.140 6.573 1.00 97.31 111 VAL A O 1
ATOM 929 N N . VAL A 1 112 ? -2.717 3.015 7.869 1.00 96.88 112 VAL A N 1
ATOM 930 C CA . VAL A 1 112 ? -2.438 1.775 8.603 1.00 96.88 112 VAL A CA 1
ATOM 931 C C . VAL A 1 112 ? -3.011 1.889 10.010 1.00 96.88 112 VAL A C 1
ATOM 933 O O . VAL A 1 112 ? -2.620 2.781 10.757 1.00 96.88 112 VAL A O 1
ATOM 936 N N . GLY A 1 113 ? -3.932 0.988 10.360 1.00 94.44 113 GLY A N 1
ATOM 937 C CA . GLY A 1 113 ? -4.818 1.179 11.510 1.00 94.44 113 GLY A CA 1
ATOM 938 C C . GLY A 1 113 ? -5.958 2.152 11.220 1.00 94.44 113 GLY A C 1
ATOM 939 O O . GLY A 1 113 ? -6.161 2.541 10.075 1.00 94.44 113 GLY A O 1
ATOM 940 N N . ASP A 1 114 ? -6.710 2.536 12.246 1.00 94.75 114 ASP A N 1
ATOM 941 C CA . ASP A 1 114 ? -7.677 3.627 12.112 1.00 94.75 114 ASP A CA 1
ATOM 942 C C . ASP A 1 114 ? -7.069 4.929 12.632 1.00 94.75 114 ASP A C 1
ATOM 944 O O . ASP A 1 114 ? -6.283 4.912 13.580 1.00 94.75 114 ASP A O 1
ATOM 948 N N . ILE A 1 115 ? -7.520 6.051 12.077 1.00 95.38 115 ILE A N 1
ATOM 949 C CA . ILE A 1 115 ? -7.324 7.379 12.661 1.00 95.38 115 ILE A CA 1
ATOM 950 C C . ILE A 1 115 ? -8.548 7.709 13.505 1.00 95.38 115 ILE A C 1
ATOM 952 O O . ILE A 1 115 ? -9.685 7.695 13.012 1.00 95.38 115 ILE A O 1
ATOM 956 N N . TYR A 1 116 ? -8.307 8.037 14.770 1.00 93.94 116 TYR A N 1
ATOM 957 C CA . TYR A 1 116 ? -9.361 8.377 15.713 1.00 93.94 116 TYR A CA 1
ATOM 958 C C . TYR A 1 116 ? -9.504 9.891 15.870 1.00 93.94 116 TYR A C 1
ATOM 960 O O . TYR A 1 116 ? -8.566 10.665 15.704 1.00 93.94 116 TYR A O 1
ATOM 968 N N . GLY A 1 117 ? -10.709 10.321 16.215 1.00 93.12 117 GLY A N 1
ATOM 969 C CA . GLY A 1 117 ? -10.989 11.690 16.617 1.00 93.12 117 GLY A CA 1
ATOM 970 C C . GLY A 1 117 ? -12.021 11.745 17.722 1.00 93.12 117 GLY A C 1
ATOM 971 O O . GLY A 1 117 ? -12.490 10.710 18.204 1.00 93.12 117 GLY A O 1
ATOM 972 N N . SER A 1 118 ? -12.400 12.961 18.089 1.00 91.31 118 SER A N 1
ATOM 973 C CA . SER A 1 118 ? -13.477 13.207 19.045 1.00 91.31 118 SER A CA 1
ATOM 974 C C . SER A 1 118 ? -14.655 13.874 18.349 1.00 91.31 118 SER A C 1
ATOM 976 O O . SER A 1 118 ? -14.488 14.886 17.667 1.00 91.31 118 SER A O 1
ATOM 978 N N . ASP A 1 119 ? -15.850 13.321 18.542 1.00 88.38 119 ASP A N 1
ATOM 979 C CA . ASP A 1 119 ? -17.090 13.964 18.124 1.00 88.38 119 ASP A CA 1
ATOM 980 C C . ASP A 1 119 ? -17.282 15.271 18.915 1.00 88.38 119 ASP A C 1
ATOM 982 O O . ASP A 1 119 ? -17.313 15.228 20.148 1.00 88.38 119 ASP A O 1
ATOM 986 N N . PRO A 1 120 ? -17.420 16.435 18.255 1.00 84.94 120 PRO A N 1
ATOM 987 C CA . PRO A 1 120 ? -17.534 17.722 18.940 1.00 84.94 120 PRO A CA 1
ATOM 988 C C . PRO A 1 120 ? -18.793 17.854 19.806 1.00 84.94 120 PRO A C 1
ATOM 990 O O . PRO A 1 120 ? -18.805 18.684 20.711 1.00 84.94 120 PRO A O 1
ATOM 993 N N . VAL A 1 121 ? -19.846 17.071 19.540 1.00 88.44 121 VAL A N 1
ATOM 994 C CA . VAL A 1 121 ? -21.110 17.154 20.290 1.00 88.44 121 VAL A CA 1
ATOM 995 C C . VAL A 1 121 ? -21.081 16.252 21.520 1.00 88.44 121 VAL A C 1
ATOM 997 O O . VAL A 1 121 ? -21.337 16.708 22.632 1.00 88.44 121 VAL A O 1
ATOM 1000 N N . SER A 1 122 ? -20.784 14.965 21.338 1.00 87.12 122 SER A N 1
ATOM 1001 C CA . SER A 1 122 ? -20.830 13.980 22.424 1.00 87.12 122 SER A CA 1
ATOM 1002 C C . SER A 1 122 ? -19.501 13.792 23.157 1.00 87.12 122 SER A C 1
ATOM 1004 O O . SER A 1 122 ? -19.472 13.118 24.187 1.00 87.12 122 SER A O 1
ATOM 1006 N N . GLY A 1 123 ? -18.395 14.319 22.621 1.00 83.38 123 GLY A N 1
ATOM 1007 C CA . GLY A 1 123 ? -17.037 14.077 23.117 1.00 83.38 123 GLY A CA 1
ATOM 1008 C C . GLY A 1 123 ? -16.564 12.629 22.945 1.00 83.38 123 GLY A C 1
ATOM 1009 O O . GLY A 1 123 ? -15.468 12.283 23.388 1.00 83.38 123 GLY A O 1
ATOM 1010 N N . LYS A 1 124 ? -17.376 11.759 22.329 1.00 85.75 124 LYS A N 1
ATOM 1011 C CA . LYS A 1 124 ? -17.048 10.346 22.143 1.00 85.75 124 LYS A CA 1
ATOM 1012 C C . LYS A 1 124 ? -15.997 10.176 21.058 1.00 85.75 124 LYS A C 1
ATOM 1014 O O . LYS A 1 124 ? -15.954 10.927 20.085 1.00 85.75 124 LYS A O 1
ATOM 1019 N N . ARG A 1 125 ? -15.184 9.130 21.207 1.00 87.69 125 ARG A N 1
ATOM 1020 C CA . ARG A 1 125 ? -14.248 8.707 20.167 1.00 87.69 125 ARG A CA 1
ATOM 1021 C C . ARG A 1 125 ? -15.017 8.287 18.915 1.00 87.69 125 ARG A C 1
ATOM 1023 O O . ARG A 1 125 ? -15.965 7.511 19.010 1.00 87.69 125 ARG A O 1
ATOM 1030 N N . ILE A 1 126 ? -14.558 8.752 17.762 1.00 90.94 126 ILE A N 1
ATOM 1031 C CA . ILE A 1 126 ? -15.053 8.364 16.440 1.00 90.94 126 ILE A CA 1
ATOM 1032 C C . ILE A 1 126 ? -13.892 7.913 15.555 1.00 90.94 126 ILE A C 1
ATOM 1034 O O . ILE A 1 126 ? -12.753 8.339 15.751 1.00 90.94 126 ILE A O 1
ATOM 1038 N N . VAL A 1 127 ? -14.179 7.048 14.584 1.00 93.44 127 VAL A N 1
ATOM 1039 C CA . VAL A 1 127 ? -13.236 6.689 13.516 1.00 93.44 127 VAL A CA 1
ATOM 1040 C C . VAL A 1 127 ? -13.386 7.714 12.397 1.00 93.44 127 VAL A C 1
ATOM 1042 O O . VAL A 1 127 ? -14.478 7.879 11.859 1.00 93.44 127 VAL A O 1
ATOM 1045 N N . LEU A 1 128 ? -12.309 8.423 12.063 1.00 95.19 128 LEU A N 1
ATOM 1046 C CA . LEU A 1 128 ? -12.301 9.444 11.007 1.00 95.19 128 LEU A CA 1
ATOM 1047 C C . LEU A 1 128 ? -11.859 8.874 9.653 1.00 95.19 128 LEU A C 1
ATOM 1049 O O . LEU A 1 128 ? -12.341 9.292 8.598 1.00 95.19 128 LEU A O 1
ATOM 1053 N N . CYS A 1 129 ? -10.929 7.923 9.690 1.00 95.94 129 CYS A N 1
ATOM 1054 C CA . CYS A 1 129 ? -10.422 7.220 8.520 1.00 95.94 129 CYS A CA 1
ATOM 1055 C C . CYS A 1 129 ? -10.069 5.793 8.934 1.00 95.94 129 CYS A C 1
ATOM 1057 O O . CYS A 1 129 ? -9.323 5.604 9.899 1.00 95.94 129 CYS A O 1
ATOM 1059 N N . SER A 1 130 ? -10.629 4.805 8.246 1.00 95.75 130 SER A N 1
ATOM 1060 C CA . SER A 1 130 ? -10.421 3.399 8.595 1.00 95.75 130 SER A CA 1
ATOM 1061 C C . SER A 1 130 ? -9.137 2.855 7.975 1.00 95.75 130 SER A C 1
ATOM 1063 O O . SER A 1 130 ? -8.597 3.397 7.007 1.00 95.75 130 SER A O 1
ATOM 1065 N N . HIS A 1 131 ? -8.677 1.723 8.499 1.00 96.00 131 HIS A N 1
ATOM 1066 C CA . HIS A 1 131 ? -7.568 0.988 7.904 1.00 96.00 131 HIS A CA 1
ATOM 1067 C C . HIS A 1 131 ? -7.757 0.710 6.405 1.00 96.00 131 HIS A C 1
ATOM 1069 O O . HIS A 1 131 ? -8.822 0.282 5.965 1.00 96.00 131 HIS A O 1
ATOM 1075 N N . SER A 1 132 ? -6.680 0.910 5.641 1.00 95.25 132 SER A N 1
ATOM 1076 C CA . SER A 1 132 ? -6.591 0.737 4.188 1.00 95.25 132 SER A CA 1
ATOM 1077 C C . SER A 1 132 ? -7.490 1.665 3.370 1.00 95.25 132 SER A C 1
ATOM 1079 O O . SER A 1 132 ? -7.578 1.510 2.155 1.00 95.25 132 SER A O 1
ATOM 1081 N N . GLU A 1 133 ? -8.087 2.683 3.990 1.00 96.81 133 GLU A N 1
ATOM 1082 C CA . GLU A 1 133 ? -8.740 3.751 3.247 1.00 96.81 133 GLU A CA 1
ATOM 1083 C C . GLU A 1 133 ? -7.726 4.755 2.685 1.00 96.81 133 GLU A C 1
ATOM 1085 O O . GLU A 1 133 ? -6.664 5.008 3.268 1.00 96.81 133 GLU A O 1
ATOM 1090 N N . GLU A 1 134 ? -8.079 5.342 1.539 1.00 96.94 134 GLU A N 1
ATOM 1091 C CA . GLU A 1 134 ? -7.302 6.405 0.910 1.00 96.94 134 GLU A CA 1
ATOM 1092 C C . GLU A 1 134 ? -7.374 7.694 1.736 1.00 96.94 134 GLU A C 1
ATOM 1094 O O . GLU A 1 134 ? -8.450 8.143 2.154 1.00 96.94 134 GLU A O 1
ATOM 1099 N N . LEU A 1 135 ? -6.216 8.322 1.903 1.00 97.94 135 LEU A N 1
ATOM 1100 C CA . LEU A 1 135 ? -6.034 9.610 2.538 1.00 97.94 135 LEU A CA 1
ATOM 1101 C C . LEU A 1 135 ? -5.292 10.551 1.586 1.00 97.94 135 LEU A C 1
ATOM 1103 O O . LEU A 1 135 ? -4.092 10.406 1.344 1.00 97.94 135 LEU A O 1
ATOM 1107 N N . ASP A 1 136 ? -6.025 11.526 1.053 1.00 97.25 136 ASP A N 1
ATOM 1108 C CA . ASP A 1 136 ? -5.488 12.652 0.292 1.00 97.25 136 ASP A CA 1
ATOM 1109 C C . ASP A 1 136 ? -5.622 13.970 1.074 1.00 97.25 136 ASP A C 1
ATOM 1111 O O . ASP A 1 136 ? -6.210 14.026 2.158 1.00 97.25 136 ASP A O 1
ATOM 1115 N N . TYR A 1 137 ? -5.047 15.049 0.537 1.00 97.50 137 TYR A N 1
ATOM 1116 C CA . TYR A 1 137 ? -5.028 16.344 1.221 1.00 97.50 137 TYR A CA 1
ATOM 1117 C C . TYR A 1 137 ? -6.424 16.935 1.439 1.00 97.50 137 TYR A C 1
ATOM 1119 O O . TYR A 1 137 ? -6.673 17.589 2.453 1.00 97.50 137 TYR A O 1
ATOM 1127 N N . LYS A 1 138 ? -7.356 16.687 0.511 1.00 96.75 138 LYS A N 1
ATOM 1128 C CA . LYS A 1 138 ? -8.737 17.153 0.644 1.00 96.75 138 LYS A CA 1
ATOM 1129 C C . LYS A 1 138 ? -9.396 16.473 1.841 1.00 96.75 138 LYS A C 1
ATOM 1131 O O . LYS A 1 138 ? -9.866 17.164 2.743 1.00 96.75 138 LYS A O 1
ATOM 1136 N N . ARG A 1 139 ? -9.347 15.140 1.886 1.00 97.12 139 ARG A N 1
ATOM 1137 C CA . ARG A 1 139 ? -9.903 14.352 2.988 1.00 97.12 139 ARG A CA 1
ATOM 1138 C C . ARG A 1 139 ? -9.253 14.705 4.325 1.00 97.12 139 ARG A C 1
ATOM 1140 O O . ARG A 1 139 ? -9.938 14.853 5.333 1.00 97.12 139 ARG A O 1
ATOM 1147 N N . TRP A 1 140 ? -7.936 14.903 4.333 1.00 97.38 140 TRP A N 1
ATOM 1148 C CA . TRP A 1 140 ? -7.212 15.347 5.520 1.00 97.38 140 TRP A CA 1
ATOM 1149 C C . TRP A 1 140 ? -7.724 16.691 6.044 1.00 97.38 140 TRP A C 1
ATOM 1151 O O . TRP A 1 140 ? -8.025 16.801 7.229 1.00 97.38 140 TRP A O 1
ATOM 1161 N N . ASN A 1 141 ? -7.915 17.690 5.181 1.00 97.38 141 ASN A N 1
ATOM 1162 C CA . ASN A 1 141 ? -8.448 18.996 5.581 1.00 97.38 141 ASN A CA 1
ATOM 1163 C C . ASN A 1 141 ? -9.857 18.926 6.190 1.00 97.38 141 ASN A C 1
ATOM 1165 O O . ASN A 1 141 ? -10.167 19.708 7.089 1.00 97.38 141 ASN A O 1
ATOM 1169 N N . GLU A 1 142 ? -10.689 17.985 5.744 1.00 95.69 142 GLU A N 1
ATOM 1170 C CA . GLU A 1 142 ? -12.042 17.781 6.276 1.00 95.69 142 GLU A CA 1
ATOM 1171 C C . GLU A 1 142 ? -12.025 17.215 7.707 1.00 95.69 142 GLU A C 1
ATOM 1173 O O . GLU A 1 142 ? -12.836 17.622 8.547 1.00 95.69 142 GLU A O 1
ATOM 1178 N N . MET A 1 143 ? -11.080 16.315 8.009 1.00 95.75 143 MET A N 1
ATOM 1179 C CA . MET A 1 143 ? -11.054 15.583 9.281 1.00 95.75 143 MET A CA 1
ATOM 1180 C C . MET A 1 143 ? -10.025 16.085 10.305 1.00 95.75 143 MET A C 1
ATOM 1182 O O . MET A 1 143 ? -10.230 15.902 11.505 1.00 95.75 143 MET A O 1
ATOM 1186 N N . LYS A 1 144 ? -8.947 16.765 9.886 1.00 94.81 144 LYS A N 1
ATOM 1187 C CA . LYS A 1 144 ? -7.796 17.102 10.751 1.00 94.81 144 LYS A CA 1
ATOM 1188 C C . LYS A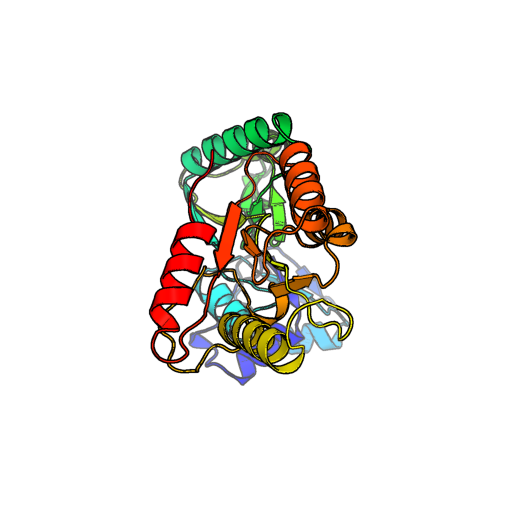 1 144 ? -8.128 17.955 11.975 1.00 94.81 144 LYS A C 1
ATOM 1190 O O . LYS A 1 144 ? -7.407 17.919 12.964 1.00 94.81 144 LYS A O 1
ATOM 1195 N N . ARG A 1 145 ? -9.237 18.699 11.938 1.00 93.56 145 ARG A N 1
ATOM 1196 C CA . ARG A 1 145 ? -9.736 19.496 13.074 1.00 93.56 145 ARG A CA 1
ATOM 1197 C C . ARG A 1 145 ? -10.221 18.654 14.260 1.00 93.56 145 ARG A C 1
ATOM 1199 O O . ARG A 1 145 ? -10.350 19.192 15.352 1.00 93.56 145 ARG A O 1
ATOM 1206 N N . PHE A 1 146 ? -10.499 17.370 14.040 1.00 93.88 146 PHE A N 1
ATOM 1207 C CA . PHE A 1 146 ? -11.015 16.443 15.051 1.00 93.88 146 PHE A CA 1
ATOM 1208 C C . PHE A 1 146 ? -9.951 15.473 15.585 1.00 93.88 146 PHE A C 1
ATOM 1210 O O . PHE A 1 146 ? -10.242 14.701 16.496 1.00 93.88 146 PHE A O 1
ATOM 1217 N N . ILE A 1 147 ? -8.745 15.492 15.007 1.00 93.81 147 ILE A N 1
ATOM 1218 C CA . ILE A 1 147 ? -7.637 14.592 15.346 1.00 93.81 147 ILE A CA 1
ATOM 1219 C C . ILE A 1 147 ? -6.820 15.194 16.490 1.00 93.81 147 ILE A C 1
ATOM 1221 O O . ILE A 1 147 ? -6.596 16.408 16.542 1.00 93.81 147 ILE A O 1
ATOM 1225 N N . ASN A 1 148 ? -6.322 14.343 17.388 1.00 91.00 148 ASN A N 1
ATOM 1226 C CA . ASN A 1 148 ? -5.347 14.770 18.382 1.00 91.00 148 ASN A CA 1
ATOM 1227 C C . ASN A 1 148 ? -3.996 15.083 17.707 1.00 91.00 148 ASN A C 1
ATOM 1229 O O . ASN A 1 148 ? -3.415 14.242 17.028 1.00 91.00 148 ASN A O 1
ATOM 1233 N N . LYS A 1 149 ? -3.458 16.287 17.922 1.00 92.31 149 LYS A N 1
ATOM 1234 C CA . LYS A 1 149 ? -2.203 16.737 17.294 1.00 92.31 149 LYS A CA 1
ATOM 1235 C C . LYS A 1 149 ? -0.966 15.951 17.744 1.00 92.31 149 LYS A C 1
ATOM 1237 O O . LYS A 1 149 ? 0.035 15.970 17.029 1.00 92.31 149 LYS A O 1
ATOM 1242 N N . ASP A 1 150 ? -1.049 15.259 18.879 1.00 92.56 150 ASP A N 1
ATOM 1243 C CA . ASP A 1 150 ? 0.026 14.406 19.400 1.00 92.56 150 ASP A CA 1
ATOM 1244 C C . ASP A 1 150 ? 0.029 12.998 18.777 1.00 92.56 150 ASP A C 1
ATOM 1246 O O . ASP A 1 150 ? 0.947 12.209 19.011 1.00 92.56 150 ASP A O 1
ATOM 1250 N N . GLU A 1 151 ? -0.985 12.663 17.974 1.00 89.50 151 GLU A N 1
ATOM 1251 C CA . GLU A 1 151 ? -1.105 11.355 17.340 1.00 89.50 151 GLU A CA 1
ATOM 1252 C C . GLU A 1 151 ? -0.042 11.160 16.247 1.00 89.50 151 GLU A C 1
ATOM 1254 O O . GLU A 1 151 ? 0.217 12.034 15.409 1.00 89.50 151 GLU A O 1
ATOM 1259 N N . LYS A 1 152 ? 0.577 9.975 16.254 1.00 94.56 152 LYS A N 1
ATOM 1260 C CA . LYS A 1 152 ? 1.413 9.497 15.153 1.00 94.56 152 LYS A CA 1
ATOM 1261 C C . LYS A 1 152 ? 0.560 8.656 14.222 1.00 94.56 152 LYS A C 1
ATOM 1263 O O . LYS A 1 152 ? -0.055 7.685 14.646 1.00 94.56 152 LYS A O 1
ATOM 1268 N N . ILE A 1 153 ? 0.575 9.003 12.945 1.00 96.19 153 ILE A N 1
ATOM 1269 C CA . ILE A 1 153 ? -0.244 8.353 11.931 1.00 96.19 153 ILE A CA 1
ATOM 1270 C C . ILE A 1 153 ? 0.646 7.422 11.119 1.00 96.19 153 ILE A C 1
ATOM 1272 O O . ILE A 1 153 ? 1.621 7.858 10.498 1.00 96.19 153 ILE A O 1
ATOM 1276 N N . SER A 1 154 ? 0.304 6.137 11.137 1.00 97.25 154 SER A N 1
ATOM 1277 C CA . SER A 1 154 ? 0.965 5.108 10.336 1.00 97.25 154 SER A CA 1
ATOM 1278 C C . SER A 1 154 ? 0.373 5.080 8.930 1.00 97.25 154 SER A C 1
ATOM 1280 O O . SER A 1 154 ? -0.847 5.141 8.763 1.00 97.25 154 SER A O 1
ATOM 1282 N N . TYR A 1 155 ? 1.221 4.976 7.909 1.00 97.38 155 TYR A N 1
ATOM 1283 C CA . TYR A 1 155 ? 0.774 5.061 6.520 1.00 97.38 155 TYR A CA 1
ATOM 1284 C C . TYR A 1 155 ? 1.545 4.129 5.582 1.00 97.38 155 TYR A C 1
ATOM 1286 O O . TYR A 1 155 ? 2.655 3.680 5.880 1.00 97.38 155 TYR A O 1
ATOM 1294 N N . ARG A 1 156 ? 0.949 3.868 4.416 1.00 96.69 156 ARG A N 1
ATOM 1295 C CA . ARG A 1 156 ? 1.600 3.297 3.228 1.00 96.69 156 ARG A CA 1
ATOM 1296 C C . ARG A 1 156 ? 1.434 4.247 2.056 1.00 96.69 156 ARG A C 1
ATOM 1298 O O . ARG A 1 156 ? 0.448 4.979 1.981 1.00 96.69 156 ARG A O 1
ATOM 1305 N N . ASN A 1 157 ? 2.381 4.227 1.132 1.00 95.50 157 ASN A N 1
ATOM 1306 C CA . ASN A 1 157 ? 2.252 5.007 -0.092 1.00 95.50 157 ASN A CA 1
ATOM 1307 C C . ASN A 1 157 ? 1.260 4.325 -1.044 1.00 95.50 157 ASN A C 1
ATOM 1309 O O . ASN A 1 157 ? 1.203 3.100 -1.113 1.00 95.50 157 ASN A O 1
ATOM 1313 N N . SER A 1 158 ? 0.533 5.114 -1.836 1.00 94.81 158 SER A N 1
ATOM 1314 C CA . SER A 1 158 ? -0.191 4.601 -3.016 1.00 94.81 158 SER A CA 1
ATOM 1315 C C . SER A 1 158 ? 0.741 4.032 -4.095 1.00 94.81 158 SER A C 1
ATOM 1317 O O . SER A 1 158 ? 0.285 3.338 -4.998 1.00 94.81 158 SER A O 1
ATOM 1319 N N . GLU A 1 159 ? 2.044 4.328 -4.012 1.00 94.25 159 GLU A N 1
ATOM 1320 C CA . GLU A 1 159 ? 3.077 3.766 -4.880 1.00 94.25 159 GLU A CA 1
ATOM 1321 C C . GLU A 1 159 ? 3.863 2.671 -4.143 1.00 94.25 159 GLU A C 1
ATOM 1323 O O . GLU A 1 159 ? 4.710 2.994 -3.302 1.00 94.25 159 GLU A O 1
ATOM 1328 N N . ASN A 1 160 ? 3.619 1.402 -4.480 1.00 92.19 160 ASN A N 1
ATOM 1329 C CA . ASN A 1 160 ? 4.262 0.246 -3.840 1.00 92.19 160 ASN A CA 1
ATOM 1330 C C . ASN A 1 160 ? 4.790 -0.826 -4.819 1.00 92.19 160 ASN A C 1
ATOM 1332 O O . ASN A 1 160 ? 5.572 -1.679 -4.417 1.00 92.19 160 ASN A O 1
ATOM 1336 N N . GLY A 1 161 ? 4.409 -0.795 -6.100 1.00 95.12 161 GLY A N 1
ATOM 1337 C CA . GLY A 1 161 ? 4.835 -1.813 -7.070 1.00 95.12 161 GLY A CA 1
ATOM 1338 C C . GLY A 1 161 ? 6.259 -1.633 -7.621 1.00 95.12 161 GLY A C 1
ATOM 1339 O O . GLY A 1 161 ? 6.799 -0.523 -7.670 1.00 95.12 161 GLY A O 1
ATOM 1340 N N . ILE A 1 162 ? 6.842 -2.714 -8.134 1.00 97.69 162 ILE A N 1
ATOM 1341 C CA . ILE A 1 162 ? 8.013 -2.710 -9.016 1.00 97.69 162 ILE A CA 1
ATOM 1342 C C . ILE A 1 162 ? 7.619 -3.357 -10.344 1.00 97.69 162 ILE A C 1
ATOM 1344 O O . ILE A 1 162 ? 7.219 -4.518 -10.386 1.00 97.69 162 ILE A O 1
ATOM 1348 N N . ILE A 1 163 ? 7.788 -2.626 -11.445 1.00 97.88 163 ILE A N 1
ATOM 1349 C CA . ILE A 1 163 ? 7.676 -3.202 -12.787 1.00 97.88 163 ILE A CA 1
ATOM 1350 C C . ILE A 1 163 ? 9.054 -3.655 -13.261 1.00 97.88 163 ILE A C 1
ATOM 1352 O O . ILE A 1 163 ? 10.005 -2.876 -13.264 1.00 97.88 163 ILE A O 1
ATOM 1356 N N . LEU A 1 164 ? 9.142 -4.900 -13.716 1.00 96.00 164 LEU A N 1
ATOM 1357 C CA . LEU A 1 164 ? 10.281 -5.456 -14.434 1.00 96.00 164 LEU A CA 1
ATOM 1358 C C . LEU A 1 164 ? 9.969 -5.404 -15.929 1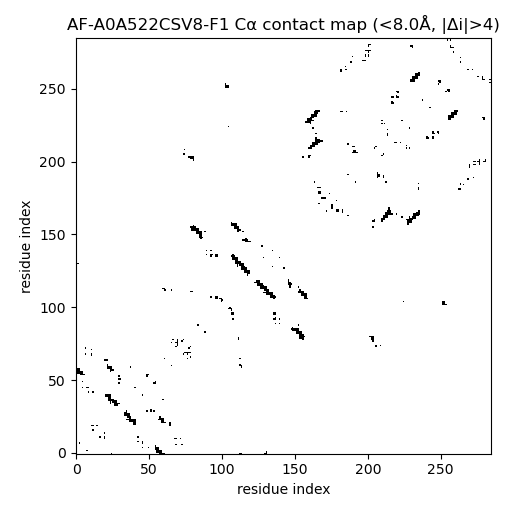.00 96.00 164 LEU A C 1
ATOM 1360 O O . LEU A 1 164 ? 9.202 -6.217 -16.441 1.00 96.00 164 LEU A O 1
ATOM 1364 N N . LEU A 1 165 ? 10.545 -4.431 -16.626 1.00 94.69 165 LEU A N 1
ATOM 1365 C CA . LEU A 1 165 ? 10.444 -4.309 -18.074 1.00 94.69 165 LEU A CA 1
ATOM 1366 C C . LEU A 1 165 ? 11.527 -5.195 -18.710 1.00 94.69 165 LEU A C 1
ATOM 1368 O O . LEU A 1 165 ? 12.697 -4.810 -18.796 1.00 94.69 165 LEU A O 1
ATOM 1372 N N . VAL A 1 166 ? 11.128 -6.404 -19.100 1.00 90.56 166 VAL A N 1
ATOM 1373 C CA . VAL A 1 166 ? 11.994 -7.505 -19.562 1.00 90.56 166 VAL A CA 1
ATOM 1374 C C . VAL A 1 166 ? 11.413 -8.119 -20.829 1.00 90.56 166 VAL A C 1
ATOM 1376 O O . VAL A 1 166 ? 10.215 -8.030 -21.015 1.00 90.56 166 VAL A O 1
ATOM 1379 N N . ASN A 1 167 ? 12.192 -8.753 -21.706 1.00 85.25 167 ASN A N 1
ATOM 1380 C CA . ASN A 1 167 ? 11.633 -9.491 -22.842 1.00 85.25 167 ASN A CA 1
ATOM 1381 C C . ASN A 1 167 ? 11.863 -11.000 -22.691 1.00 85.25 167 ASN A C 1
ATOM 1383 O O . ASN A 1 167 ? 12.944 -11.525 -22.968 1.00 85.25 167 ASN A O 1
ATOM 1387 N N . MET A 1 168 ? 10.811 -11.715 -22.289 1.00 80.38 168 MET A N 1
ATOM 1388 C CA . MET A 1 168 ? 10.821 -13.179 -22.167 1.00 80.38 168 MET A CA 1
ATOM 1389 C C . MET A 1 168 ? 10.393 -13.910 -23.451 1.00 80.38 168 MET A C 1
ATOM 1391 O O . MET A 1 168 ? 10.395 -15.143 -23.479 1.00 80.38 168 MET A O 1
ATOM 1395 N N . LYS A 1 169 ? 10.009 -13.184 -24.510 1.00 80.00 169 LYS A N 1
ATOM 1396 C CA . LYS A 1 169 ? 9.533 -13.775 -25.765 1.00 80.00 169 LYS A CA 1
ATOM 1397 C C . LYS A 1 169 ? 10.703 -14.317 -26.608 1.00 80.00 169 LYS A C 1
ATOM 1399 O O . LYS A 1 169 ? 11.817 -13.793 -26.517 1.00 80.00 169 LYS A O 1
ATOM 1404 N N . PRO A 1 170 ? 10.481 -15.363 -27.425 1.00 69.12 170 PRO A N 1
ATOM 1405 C CA . PRO A 1 170 ? 11.510 -15.985 -28.267 1.00 69.12 170 PRO A CA 1
ATOM 1406 C C . PRO A 1 170 ? 11.905 -15.193 -29.523 1.00 69.12 170 PRO A C 1
ATOM 1408 O O . PRO A 1 170 ? 12.836 -15.589 -30.213 1.00 69.12 170 PRO A O 1
ATOM 1411 N N . ASP A 1 171 ? 11.243 -14.075 -29.808 1.00 66.62 171 ASP A N 1
ATOM 1412 C CA . ASP A 1 171 ? 11.220 -13.373 -31.099 1.00 66.62 171 ASP A CA 1
ATOM 1413 C C . ASP A 1 171 ? 12.225 -12.212 -31.261 1.00 66.62 171 ASP A C 1
ATOM 1415 O O . ASP A 1 171 ? 12.236 -11.573 -32.307 1.00 66.62 171 ASP A O 1
ATOM 1419 N N . ALA A 1 172 ? 13.070 -11.917 -30.266 1.00 60.50 172 ALA A N 1
ATOM 1420 C CA . ALA A 1 172 ? 14.001 -10.777 -30.327 1.00 60.50 172 ALA A CA 1
ATOM 1421 C C . ALA A 1 172 ? 15.439 -11.118 -30.778 1.00 60.50 172 ALA A C 1
ATOM 1423 O O . ALA A 1 172 ? 15.950 -12.192 -30.466 1.00 60.50 172 ALA A O 1
ATOM 1424 N N . ASP A 1 173 ? 16.098 -10.127 -31.399 1.00 57.06 173 ASP A N 1
ATOM 1425 C CA . ASP A 1 173 ? 17.374 -10.157 -32.152 1.00 57.06 173 ASP A CA 1
ATOM 1426 C C . ASP A 1 173 ? 18.646 -10.630 -31.402 1.00 57.06 173 ASP A C 1
ATOM 1428 O O . ASP A 1 173 ? 19.712 -10.751 -32.004 1.00 57.06 173 ASP A O 1
ATOM 1432 N N . SER A 1 174 ? 18.577 -10.899 -30.094 1.00 62.50 174 SER A N 1
ATOM 1433 C CA . SER A 1 174 ? 19.688 -11.450 -29.293 1.00 62.50 174 SER A CA 1
ATOM 1434 C C . SER A 1 174 ? 19.518 -12.955 -29.024 1.00 62.50 174 SER A C 1
ATOM 1436 O O . SER A 1 174 ? 18.393 -13.454 -29.120 1.00 62.50 174 SER A O 1
ATOM 1438 N N . PRO A 1 175 ? 20.582 -13.704 -28.648 1.00 75.19 175 PRO A N 1
ATOM 1439 C CA . PRO A 1 175 ? 20.471 -15.127 -28.330 1.00 75.19 175 PRO A CA 1
ATOM 1440 C C . PRO A 1 175 ? 19.413 -15.350 -27.245 1.00 75.19 175 PRO A C 1
ATOM 1442 O O . PRO A 1 175 ? 19.615 -15.004 -26.078 1.00 75.19 175 PRO A O 1
ATOM 1445 N N . TYR A 1 176 ? 18.267 -15.918 -27.636 1.00 76.00 176 TYR A N 1
ATOM 1446 C CA . TYR A 1 176 ? 17.086 -16.057 -26.778 1.00 76.00 176 TYR A CA 1
ATOM 1447 C C . TYR A 1 176 ? 17.421 -16.644 -25.405 1.00 76.00 176 TYR A C 1
ATOM 1449 O O . TYR A 1 176 ? 16.966 -16.134 -24.385 1.00 76.00 176 TYR A O 1
ATOM 1457 N N . LEU A 1 177 ? 18.262 -17.681 -25.377 1.00 78.38 177 LEU A N 1
ATOM 1458 C CA . LEU A 1 177 ? 18.629 -18.382 -24.153 1.00 78.38 177 LEU A CA 1
ATOM 1459 C C . LEU A 1 177 ? 19.376 -17.485 -23.154 1.00 78.38 177 LEU A C 1
ATOM 1461 O O . LEU A 1 177 ? 19.132 -17.585 -21.954 1.00 78.38 177 LEU A O 1
ATOM 1465 N N . GLU A 1 178 ? 20.274 -16.616 -23.620 1.00 79.00 178 GLU A N 1
ATOM 1466 C CA . GLU A 1 178 ? 21.031 -15.711 -22.747 1.00 79.00 178 GLU A CA 1
ATOM 1467 C C . GLU A 1 178 ? 20.135 -14.604 -22.189 1.00 79.00 178 GLU A C 1
ATOM 1469 O O . GLU A 1 178 ? 20.154 -14.342 -20.985 1.00 79.00 178 GLU A O 1
ATOM 1474 N N . ARG A 1 179 ? 19.287 -14.012 -23.042 1.00 79.69 179 ARG A N 1
ATOM 1475 C CA . ARG A 1 179 ? 18.297 -13.001 -22.639 1.00 79.69 179 ARG A CA 1
ATOM 1476 C C . ARG A 1 179 ? 17.295 -13.568 -21.635 1.00 79.69 179 ARG A C 1
ATOM 1478 O O . ARG A 1 179 ? 17.069 -12.972 -20.585 1.00 79.69 179 ARG A O 1
ATOM 1485 N N . PHE A 1 180 ? 16.734 -14.739 -21.934 1.00 82.56 180 PHE A N 1
ATOM 1486 C CA . PHE A 1 180 ? 15.793 -15.421 -21.055 1.00 82.56 180 PHE A CA 1
ATOM 1487 C C . PHE A 1 180 ? 16.424 -15.715 -19.694 1.00 82.56 180 PHE A C 1
ATOM 1489 O O . PHE A 1 180 ? 15.822 -15.388 -18.678 1.00 82.56 180 PHE A O 1
ATOM 1496 N N . LYS A 1 181 ? 17.648 -16.265 -19.660 1.00 83.88 181 LYS A N 1
ATOM 1497 C CA . LYS A 1 181 ? 18.375 -16.513 -18.404 1.00 83.88 181 LYS A CA 1
ATOM 1498 C C . LYS A 1 181 ? 18.575 -15.226 -17.609 1.00 83.88 181 LYS A C 1
ATOM 1500 O O . LYS A 1 181 ? 18.182 -15.174 -16.452 1.00 83.88 181 LYS A O 1
ATOM 1505 N N . LYS A 1 182 ? 19.083 -14.164 -18.245 1.00 84.31 182 LYS A N 1
ATOM 1506 C CA . LYS A 1 182 ? 19.286 -12.856 -17.602 1.00 84.31 182 LYS A CA 1
ATOM 1507 C C . LYS A 1 182 ? 17.995 -12.314 -16.975 1.00 84.31 182 LYS A C 1
ATOM 1509 O O . LYS A 1 182 ? 17.996 -11.855 -15.834 1.00 84.31 182 LYS A O 1
ATOM 1514 N N . ASN A 1 183 ? 16.894 -12.347 -17.718 1.00 85.31 183 ASN A N 1
ATOM 1515 C CA . ASN A 1 183 ? 15.615 -11.817 -17.254 1.00 85.31 183 ASN A CA 1
ATOM 1516 C C . ASN A 1 183 ? 14.970 -12.704 -16.188 1.00 85.31 183 ASN A C 1
ATOM 1518 O O . ASN A 1 183 ? 14.412 -12.186 -15.223 1.00 85.31 183 ASN A O 1
ATOM 1522 N N . ALA A 1 184 ? 15.078 -14.025 -16.329 1.00 86.00 184 ALA A N 1
ATOM 1523 C CA . ALA A 1 184 ? 14.647 -14.970 -15.310 1.00 86.00 184 ALA A CA 1
ATOM 1524 C C . ALA A 1 184 ? 15.428 -14.758 -14.008 1.00 86.00 184 ALA A C 1
ATOM 1526 O O . ALA A 1 184 ? 14.817 -14.730 -12.941 1.00 86.00 184 ALA A O 1
ATOM 1527 N N . ASP A 1 185 ? 16.739 -14.518 -14.087 1.00 85.62 185 ASP A N 1
ATOM 1528 C CA . ASP A 1 185 ? 17.575 -14.202 -12.929 1.00 85.62 185 ASP A CA 1
ATOM 1529 C C . ASP A 1 185 ? 17.148 -12.878 -12.279 1.00 85.62 185 ASP A C 1
ATOM 1531 O O . ASP A 1 185 ? 17.071 -12.806 -11.055 1.00 85.62 185 ASP A O 1
ATOM 1535 N N . LEU A 1 186 ? 16.784 -11.853 -13.063 1.00 86.94 186 LEU A N 1
ATOM 1536 C CA . LEU A 1 186 ? 16.240 -10.588 -12.545 1.00 86.94 186 LEU A CA 1
ATOM 1537 C C . LEU A 1 186 ? 14.911 -10.777 -11.811 1.00 86.94 186 LEU A C 1
ATOM 1539 O O . LEU A 1 186 ? 14.752 -10.288 -10.691 1.00 86.94 186 LEU A O 1
ATOM 1543 N N . VAL A 1 187 ? 13.964 -11.493 -12.418 1.00 87.62 187 VAL A N 1
ATOM 1544 C CA . VAL A 1 187 ? 12.673 -11.795 -11.784 1.00 87.62 187 VAL A CA 1
ATOM 1545 C C . VAL A 1 187 ? 12.902 -12.587 -10.499 1.00 87.62 187 VAL A C 1
ATOM 1547 O O . VAL A 1 187 ? 12.395 -12.220 -9.439 1.00 87.62 187 VAL A O 1
ATOM 1550 N N . THR A 1 188 ? 13.737 -13.622 -10.571 1.00 86.81 188 THR A N 1
ATOM 1551 C CA . THR A 1 188 ? 14.101 -14.463 -9.428 1.00 86.81 188 THR A CA 1
ATOM 1552 C C . THR A 1 188 ? 14.750 -13.641 -8.322 1.00 86.81 188 THR A C 1
ATOM 1554 O O . THR A 1 188 ? 14.403 -13.833 -7.161 1.00 86.81 188 THR A O 1
ATOM 1557 N N . ALA A 1 189 ? 15.636 -12.703 -8.658 1.00 86.56 189 ALA A N 1
ATOM 1558 C CA . ALA A 1 189 ? 16.346 -11.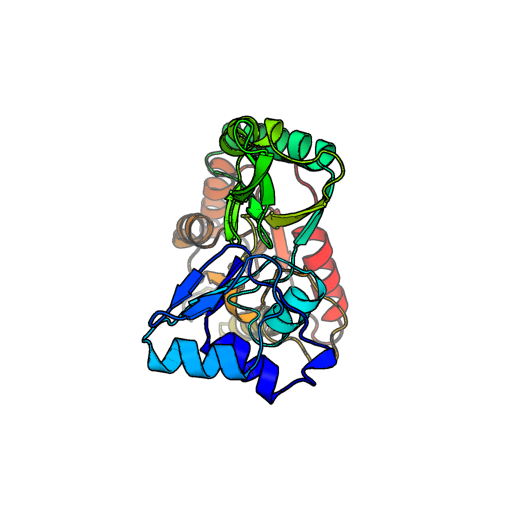874 -7.692 1.00 86.56 189 ALA A CA 1
ATOM 1559 C C . ALA A 1 189 ? 15.420 -10.968 -6.874 1.00 86.56 189 ALA A C 1
ATOM 1561 O O . ALA A 1 189 ? 15.672 -10.758 -5.689 1.00 86.56 189 ALA A O 1
ATOM 1562 N N . ILE A 1 190 ? 14.360 -10.441 -7.492 1.00 88.38 190 ILE A N 1
ATOM 1563 C CA . ILE A 1 190 ? 13.394 -9.577 -6.809 1.00 88.38 190 ILE A CA 1
ATOM 1564 C C . ILE A 1 190 ? 12.362 -10.410 -6.045 1.00 88.38 190 ILE A C 1
ATOM 1566 O O . ILE A 1 190 ? 12.140 -10.165 -4.861 1.00 88.38 190 ILE A O 1
ATOM 1570 N N . VAL A 1 191 ? 11.752 -11.402 -6.701 1.00 85.69 191 VAL A N 1
ATOM 1571 C CA . VAL A 1 191 ? 10.622 -12.174 -6.152 1.00 85.69 191 VAL A CA 1
ATOM 1572 C C . VAL A 1 191 ? 11.084 -13.190 -5.109 1.00 85.69 191 VAL A C 1
ATOM 1574 O O . VAL A 1 191 ? 10.453 -13.364 -4.064 1.00 85.69 191 VAL A O 1
ATOM 1577 N N . THR A 1 192 ? 12.204 -13.862 -5.366 1.00 76.50 192 THR A N 1
ATOM 1578 C CA . THR A 1 192 ? 12.696 -14.951 -4.522 1.00 76.50 192 THR A CA 1
ATOM 1579 C C . THR A 1 192 ? 13.598 -14.364 -3.451 1.00 76.50 192 THR A C 1
ATOM 1581 O O . THR A 1 192 ? 14.822 -14.323 -3.586 1.00 76.50 192 THR A O 1
ATOM 1584 N N . ARG A 1 193 ? 13.008 -13.908 -2.340 1.00 60.75 193 ARG A N 1
ATOM 1585 C CA . ARG A 1 193 ? 13.803 -13.635 -1.138 1.00 60.75 193 ARG A CA 1
ATOM 1586 C C . ARG A 1 193 ? 14.506 -14.933 -0.740 1.00 60.75 193 ARG A C 1
ATOM 1588 O O . ARG A 1 193 ? 13.868 -15.868 -0.257 1.00 60.75 193 ARG A O 1
ATOM 1595 N N . LYS A 1 194 ? 15.834 -14.995 -0.894 1.00 56.06 194 LYS A N 1
ATOM 1596 C CA . LYS A 1 194 ? 16.628 -15.970 -0.135 1.00 56.06 194 LYS A CA 1
ATOM 1597 C C . LYS A 1 194 ? 16.287 -15.752 1.340 1.00 56.06 194 LYS A C 1
ATOM 1599 O O . LYS A 1 194 ? 16.311 -14.607 1.787 1.00 56.06 194 LYS A O 1
ATOM 1604 N N . LYS A 1 195 ? 15.999 -16.824 2.090 1.00 50.62 195 LYS A N 1
ATOM 1605 C CA . LYS A 1 195 ? 15.731 -16.769 3.546 1.00 50.62 195 LYS A CA 1
ATOM 1606 C C . LYS A 1 195 ? 16.810 -16.003 4.335 1.00 50.62 195 LYS A C 1
ATOM 1608 O O . LYS A 1 195 ? 16.543 -15.559 5.442 1.00 50.62 195 LYS A O 1
ATOM 1613 N N . GLU A 1 196 ? 17.995 -15.832 3.753 1.00 51.72 196 GLU A N 1
ATOM 1614 C CA . GLU A 1 196 ? 19.162 -15.171 4.341 1.00 51.72 196 GLU A CA 1
ATOM 1615 C C . GLU A 1 196 ? 19.417 -13.741 3.831 1.00 51.72 196 GLU A C 1
ATOM 1617 O O . GLU A 1 196 ? 20.292 -13.064 4.365 1.00 51.72 196 GLU A O 1
ATOM 1622 N N . SER A 1 197 ? 18.679 -13.251 2.823 1.00 65.25 197 SER A N 1
ATOM 1623 C CA . SER A 1 197 ? 18.884 -11.887 2.316 1.00 65.25 197 SER A CA 1
ATOM 1624 C C . SER A 1 197 ? 18.442 -10.869 3.364 1.00 65.25 197 SER A C 1
ATOM 1626 O O . SER A 1 197 ? 17.259 -10.762 3.690 1.00 65.25 197 SER A O 1
ATOM 1628 N N . LYS A 1 198 ? 19.400 -10.091 3.877 1.00 72.88 198 LYS A N 1
ATOM 1629 C CA . LYS A 1 198 ? 19.153 -9.035 4.874 1.00 72.88 198 LYS A CA 1
ATOM 1630 C C . LYS A 1 198 ? 18.551 -7.763 4.268 1.00 72.88 198 LYS A C 1
ATOM 1632 O O . LYS A 1 198 ? 18.225 -6.828 4.999 1.00 72.88 198 LYS A O 1
ATOM 1637 N N . VAL A 1 199 ? 18.429 -7.690 2.941 1.00 85.44 199 VAL A N 1
ATOM 1638 C CA . VAL A 1 199 ? 18.016 -6.467 2.249 1.00 85.44 199 VAL A CA 1
ATOM 1639 C C . VAL A 1 199 ? 16.499 -6.426 2.086 1.00 85.44 199 VAL A C 1
ATOM 1641 O O . VAL A 1 199 ? 15.927 -6.992 1.159 1.00 85.44 199 VAL A O 1
ATOM 1644 N N . GLU A 1 200 ? 15.840 -5.702 2.984 1.00 88.75 200 GLU A N 1
ATOM 1645 C CA . GLU A 1 200 ? 14.441 -5.303 2.823 1.00 88.75 200 GLU A CA 1
ATOM 1646 C C . GLU A 1 200 ? 14.353 -4.022 1.976 1.00 88.75 200 GLU A C 1
ATOM 1648 O O . GLU A 1 200 ? 14.879 -2.983 2.390 1.00 88.75 200 GLU A O 1
ATOM 1653 N N . ILE A 1 201 ? 13.712 -4.100 0.797 1.00 92.62 201 ILE A N 1
ATOM 1654 C CA . ILE A 1 201 ? 13.512 -2.959 -0.121 1.00 92.62 201 ILE A CA 1
ATOM 1655 C C . ILE A 1 201 ? 12.671 -1.876 0.558 1.00 92.62 201 ILE A C 1
ATOM 1657 O O . ILE A 1 201 ? 13.116 -0.739 0.661 1.00 92.62 201 ILE A O 1
ATOM 1661 N N . ALA A 1 202 ? 11.490 -2.231 1.056 1.00 93.69 202 ALA A N 1
ATOM 1662 C CA . ALA A 1 202 ? 10.648 -1.382 1.890 1.00 93.69 202 ALA A CA 1
ATOM 1663 C C . ALA A 1 202 ? 9.791 -2.269 2.812 1.00 93.69 202 ALA A C 1
ATOM 1665 O O . ALA A 1 202 ? 9.560 -3.431 2.462 1.00 93.69 202 ALA A O 1
ATOM 1666 N N . PRO A 1 203 ? 9.323 -1.760 3.967 1.00 92.69 203 PRO A N 1
ATOM 1667 C CA . PRO A 1 203 ? 8.547 -2.561 4.916 1.00 92.69 203 PRO A CA 1
ATOM 1668 C C . PRO A 1 203 ? 7.208 -3.064 4.357 1.00 92.69 203 PRO A C 1
ATOM 1670 O O . PRO A 1 203 ? 6.759 -4.150 4.716 1.00 92.69 203 PRO A O 1
ATOM 1673 N N . ASP A 1 204 ? 6.571 -2.279 3.485 1.00 93.19 204 ASP A N 1
ATOM 1674 C CA . ASP A 1 204 ? 5.247 -2.530 2.901 1.00 93.19 204 ASP A CA 1
ATOM 1675 C C . ASP A 1 204 ? 5.289 -3.238 1.534 1.00 93.19 204 ASP A C 1
ATOM 1677 O O . ASP A 1 204 ? 4.233 -3.542 0.965 1.00 93.19 204 ASP A O 1
ATOM 1681 N N . PHE A 1 205 ? 6.498 -3.511 1.027 1.00 94.00 205 PHE A N 1
ATOM 1682 C CA . PHE A 1 205 ? 6.740 -4.192 -0.242 1.00 94.00 205 PHE A CA 1
ATOM 1683 C C . PHE A 1 205 ? 6.723 -5.713 -0.070 1.00 94.00 205 PHE A C 1
ATOM 1685 O O . PHE A 1 205 ? 7.573 -6.294 0.619 1.00 94.00 205 PHE A O 1
ATOM 1692 N N . LEU A 1 206 ? 5.788 -6.361 -0.758 1.00 92.50 206 LEU A N 1
ATOM 1693 C CA . LEU A 1 206 ? 5.620 -7.806 -0.828 1.00 92.50 206 LEU A CA 1
ATOM 1694 C C . LEU A 1 206 ? 6.088 -8.301 -2.200 1.00 92.50 206 LEU A C 1
ATOM 1696 O O . LEU A 1 206 ? 5.352 -8.174 -3.176 1.00 92.50 206 LEU A O 1
ATOM 1700 N N . PRO A 1 207 ? 7.285 -8.910 -2.306 1.00 91.50 207 PRO A N 1
ATOM 1701 C CA . PRO A 1 207 ? 7.869 -9.251 -3.601 1.00 91.50 207 PRO A CA 1
ATOM 1702 C C . PRO A 1 207 ? 6.984 -10.116 -4.501 1.00 91.50 207 PRO A C 1
ATOM 1704 O O . PRO A 1 207 ? 7.017 -9.962 -5.717 1.00 91.50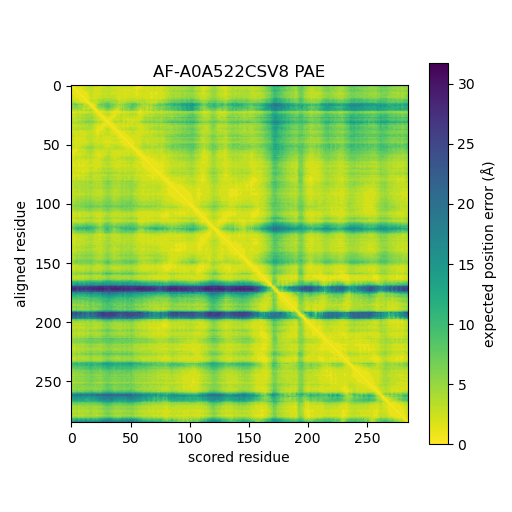 207 PRO A O 1
ATOM 1707 N N . THR A 1 208 ? 6.193 -11.010 -3.911 1.00 89.69 208 THR A N 1
ATOM 1708 C CA . THR A 1 208 ? 5.295 -11.925 -4.626 1.00 89.69 208 THR A CA 1
ATOM 1709 C C . THR A 1 208 ? 4.035 -11.255 -5.165 1.00 89.69 208 THR A C 1
ATOM 1711 O O . THR A 1 208 ? 3.434 -11.786 -6.091 1.00 89.69 208 THR A O 1
ATOM 1714 N N . GLU A 1 209 ? 3.624 -10.123 -4.593 1.00 91.75 209 GLU A N 1
ATOM 1715 C CA . GLU A 1 209 ? 2.389 -9.419 -4.968 1.00 91.75 209 GLU A CA 1
ATOM 1716 C C . GLU A 1 209 ? 2.660 -8.139 -5.756 1.00 91.75 209 GLU A C 1
ATOM 1718 O O . GLU A 1 209 ? 1.885 -7.788 -6.639 1.00 91.75 209 GLU A O 1
ATOM 1723 N N . ASP A 1 210 ? 3.765 -7.463 -5.445 1.00 94.81 210 ASP A N 1
ATOM 1724 C CA . ASP A 1 210 ? 4.069 -6.117 -5.933 1.00 94.81 210 ASP A CA 1
ATOM 1725 C C . ASP A 1 210 ? 5.069 -6.108 -7.096 1.00 94.81 210 ASP A C 1
ATOM 1727 O O . ASP A 1 210 ? 5.450 -5.040 -7.574 1.00 94.81 210 ASP A O 1
ATOM 1731 N N . THR A 1 211 ? 5.544 -7.273 -7.540 1.00 95.50 211 THR A N 1
ATOM 1732 C CA . THR A 1 211 ? 6.464 -7.375 -8.680 1.00 95.50 211 THR A CA 1
ATOM 1733 C C . THR A 1 211 ? 5.705 -7.785 -9.933 1.00 95.50 211 THR A C 1
ATOM 1735 O O . THR A 1 211 ? 5.129 -8.870 -9.991 1.00 95.50 211 THR A O 1
ATOM 1738 N N . HIS A 1 212 ? 5.763 -6.951 -10.969 1.00 95.62 212 HIS A N 1
ATOM 1739 C CA . HIS A 1 212 ? 5.020 -7.154 -12.212 1.00 95.62 212 HIS A CA 1
ATOM 1740 C C . HIS A 1 212 ? 5.968 -7.195 -13.408 1.00 95.62 212 HIS A C 1
ATOM 1742 O O . HIS A 1 212 ? 6.711 -6.247 -13.653 1.00 95.62 212 HIS A O 1
ATOM 1748 N N . SER A 1 213 ? 5.950 -8.277 -14.183 1.00 94.19 213 SER A N 1
ATOM 1749 C CA . SER A 1 213 ? 6.754 -8.381 -15.404 1.00 94.19 213 SER A CA 1
ATOM 1750 C C . SER A 1 213 ? 5.987 -7.852 -16.612 1.00 94.19 213 SER A C 1
ATOM 1752 O O . SER A 1 213 ? 4.909 -8.347 -16.937 1.00 94.19 213 SER A O 1
ATOM 1754 N N . VAL A 1 214 ? 6.572 -6.887 -17.318 1.00 94.94 214 VAL A N 1
ATOM 1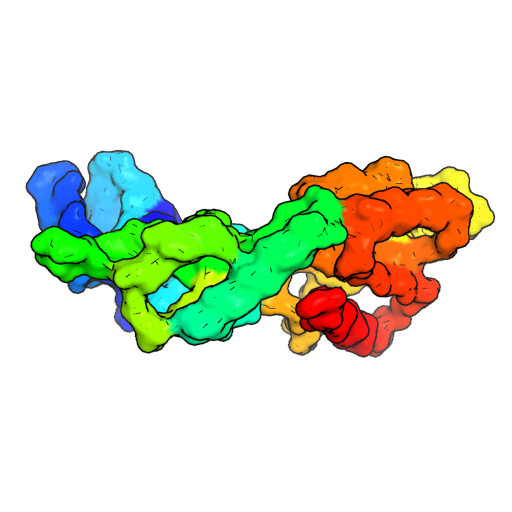755 C CA . VAL A 1 214 ? 6.046 -6.350 -18.577 1.00 94.94 214 VAL A CA 1
ATOM 1756 C C . VAL A 1 214 ? 6.937 -6.831 -19.713 1.00 94.94 214 VAL A C 1
ATOM 1758 O O . VAL A 1 214 ? 8.092 -6.421 -19.807 1.00 94.94 214 VAL A O 1
ATOM 1761 N N . ASN A 1 215 ? 6.373 -7.689 -20.569 1.00 91.06 215 ASN A N 1
ATOM 1762 C CA . ASN A 1 215 ? 7.073 -8.312 -21.700 1.00 91.06 215 ASN A CA 1
ATOM 1763 C C . ASN A 1 215 ? 6.984 -7.529 -23.016 1.00 91.06 215 ASN A C 1
ATOM 1765 O O . ASN A 1 215 ? 7.639 -7.880 -23.994 1.00 91.06 215 ASN A O 1
ATOM 1769 N N . ASP A 1 216 ? 6.134 -6.505 -23.062 1.00 91.44 216 ASP A N 1
ATOM 1770 C CA . ASP A 1 216 ? 5.898 -5.672 -24.237 1.00 91.44 216 ASP A CA 1
ATOM 1771 C C . ASP A 1 216 ? 5.934 -4.195 -23.819 1.00 91.44 216 ASP A C 1
ATOM 1773 O O . ASP A 1 216 ? 5.096 -3.783 -23.009 1.00 91.44 216 ASP A O 1
ATOM 1777 N N . PRO A 1 217 ? 6.867 -3.383 -24.350 1.00 93.38 217 PRO A N 1
ATOM 1778 C CA . PRO A 1 217 ? 6.945 -1.957 -24.044 1.00 93.38 217 PRO A CA 1
ATOM 1779 C C . PRO A 1 217 ? 5.632 -1.204 -24.260 1.00 93.38 217 PRO A C 1
ATOM 1781 O O . PRO A 1 217 ? 5.343 -0.276 -23.512 1.00 93.38 217 PRO A O 1
ATOM 1784 N N . ASN A 1 218 ? 4.807 -1.614 -25.228 1.00 93.94 218 ASN A N 1
ATOM 1785 C CA . ASN A 1 218 ? 3.546 -0.931 -25.530 1.00 93.94 218 ASN A CA 1
ATOM 1786 C C . ASN A 1 218 ? 2.515 -1.059 -24.396 1.00 93.94 218 ASN A C 1
ATOM 1788 O O . ASN A 1 218 ? 1.604 -0.242 -24.296 1.00 93.94 218 ASN A O 1
ATOM 1792 N N . LEU A 1 219 ? 2.664 -2.059 -23.520 1.00 95.94 219 LEU A N 1
ATOM 1793 C CA . LEU A 1 219 ? 1.790 -2.274 -22.363 1.00 95.9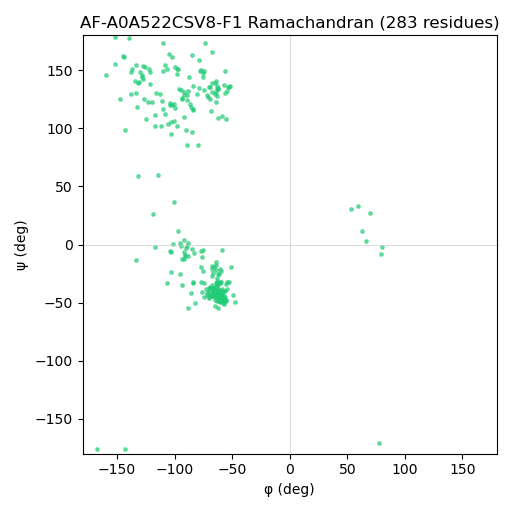4 219 LEU A CA 1
ATOM 1794 C C . LEU A 1 219 ? 2.306 -1.591 -21.089 1.00 95.94 219 LEU A C 1
ATOM 1796 O O . LEU A 1 219 ? 1.605 -1.569 -20.078 1.00 95.94 219 LEU A O 1
ATOM 1800 N N . LEU A 1 220 ? 3.513 -1.017 -21.121 1.00 96.94 220 LEU A N 1
ATOM 1801 C CA . LEU A 1 220 ? 4.178 -0.471 -19.938 1.00 96.94 220 LEU A CA 1
ATOM 1802 C C . LEU A 1 220 ? 3.357 0.621 -19.248 1.00 96.94 220 LEU A C 1
ATOM 1804 O O . LEU A 1 220 ? 3.243 0.616 -18.025 1.00 96.94 220 LEU A O 1
ATOM 1808 N N . LEU A 1 221 ? 2.793 1.558 -20.014 1.00 97.00 221 LEU A N 1
ATOM 1809 C CA . LEU A 1 221 ? 2.028 2.669 -19.448 1.00 97.00 221 LEU A CA 1
ATOM 1810 C C . LEU A 1 221 ? 0.737 2.189 -18.770 1.00 97.00 221 LEU A C 1
ATOM 1812 O O . LEU A 1 221 ? 0.387 2.686 -17.700 1.00 97.00 221 LEU A O 1
ATOM 1816 N N . GLU A 1 222 ? 0.038 1.229 -19.372 1.00 97.00 222 GLU A N 1
ATOM 1817 C CA . GLU A 1 222 ? -1.188 0.671 -18.795 1.00 97.00 222 GLU A CA 1
ATOM 1818 C C . GLU A 1 222 ? -0.886 -0.126 -17.523 1.00 97.00 222 GLU A C 1
ATOM 1820 O O . GLU A 1 222 ? -1.531 0.091 -16.494 1.00 97.00 222 GLU A O 1
ATOM 1825 N N . GLU A 1 223 ? 0.162 -0.954 -17.534 1.00 96.94 223 GLU A N 1
ATOM 1826 C CA . GLU A 1 223 ? 0.566 -1.693 -16.335 1.00 96.94 223 GLU A CA 1
ATOM 1827 C C . GLU A 1 223 ? 1.044 -0.747 -15.222 1.00 96.94 223 GLU A C 1
ATOM 1829 O O . GLU A 1 223 ? 0.733 -0.956 -14.050 1.00 96.94 223 GLU A O 1
ATOM 1834 N N . TYR A 1 224 ? 1.727 0.347 -15.573 1.00 96.75 224 TYR A N 1
ATOM 1835 C CA . TYR A 1 224 ? 2.154 1.378 -14.623 1.00 96.75 224 TYR A CA 1
ATOM 1836 C C . TYR A 1 224 ? 0.977 2.050 -13.907 1.00 96.75 224 TYR A C 1
ATOM 1838 O O . TYR A 1 224 ? 1.019 2.231 -12.688 1.00 96.75 224 TYR A O 1
ATOM 1846 N N . LYS A 1 225 ? -0.090 2.385 -14.645 1.00 95.06 225 LYS A N 1
ATOM 1847 C CA . LYS A 1 225 ? -1.322 2.952 -14.072 1.00 95.06 225 LYS A CA 1
ATOM 1848 C C . LYS A 1 225 ? -2.028 1.952 -13.161 1.00 95.06 225 LYS A C 1
ATOM 1850 O O . LYS A 1 225 ? -2.483 2.326 -12.085 1.00 95.06 225 LYS A O 1
ATOM 1855 N N . LYS A 1 226 ? -2.118 0.694 -13.599 1.00 95.06 226 LYS A N 1
ATOM 1856 C CA . LYS A 1 226 ? -2.851 -0.371 -12.907 1.00 95.06 226 LYS A CA 1
ATOM 1857 C C . LYS A 1 226 ? -2.196 -0.781 -11.590 1.00 95.06 226 LYS A C 1
ATOM 1859 O O . LYS A 1 226 ? -2.888 -0.988 -10.602 1.00 95.06 226 LYS A O 1
ATOM 1864 N N . THR A 1 227 ? -0.876 -0.926 -11.589 1.00 93.69 227 THR A N 1
ATOM 1865 C CA . THR A 1 227 ? -0.133 -1.512 -10.460 1.00 93.69 227 THR A CA 1
ATOM 1866 C C . THR A 1 227 ? 0.337 -0.479 -9.447 1.00 93.69 227 THR A C 1
ATOM 1868 O O . THR A 1 227 ? 0.857 -0.838 -8.396 1.00 93.69 227 THR A O 1
ATOM 1871 N N . GLY A 1 228 ? 0.210 0.816 -9.756 1.00 91.75 228 GLY A N 1
ATOM 1872 C CA . GLY A 1 228 ? 0.749 1.862 -8.894 1.00 91.75 228 GLY A CA 1
ATOM 1873 C C . GLY A 1 228 ? 2.262 1.721 -8.709 1.00 91.75 228 GLY A C 1
ATOM 1874 O O . GLY A 1 228 ? 2.793 2.068 -7.652 1.00 91.75 228 GLY A O 1
ATOM 1875 N N . ALA A 1 229 ? 2.986 1.233 -9.719 1.00 95.94 229 ALA A N 1
ATOM 1876 C CA . ALA A 1 229 ? 4.411 0.969 -9.594 1.00 95.94 229 ALA A CA 1
ATOM 1877 C C . ALA A 1 229 ? 5.196 2.216 -9.160 1.00 95.94 229 ALA A C 1
ATOM 1879 O O . ALA A 1 229 ? 5.065 3.309 -9.719 1.00 95.94 229 ALA A O 1
ATOM 1880 N N . ARG A 1 230 ? 6.027 2.054 -8.134 1.00 95.38 230 ARG A N 1
ATOM 1881 C CA . ARG A 1 230 ? 6.937 3.078 -7.623 1.00 95.38 230 ARG A CA 1
ATOM 1882 C C . ARG A 1 230 ? 8.245 3.115 -8.411 1.00 95.38 230 ARG A C 1
ATOM 1884 O O . ARG A 1 230 ? 8.822 4.192 -8.570 1.00 95.38 230 ARG A O 1
ATOM 1891 N N . LEU A 1 231 ? 8.700 1.961 -8.903 1.00 97.44 231 LEU A N 1
ATOM 1892 C CA . LEU A 1 231 ? 9.957 1.785 -9.632 1.00 97.44 231 LEU A CA 1
ATOM 1893 C C . LEU A 1 231 ? 9.755 0.932 -10.888 1.00 97.44 231 LEU A C 1
ATOM 1895 O O . LEU A 1 231 ? 9.051 -0.074 -10.859 1.00 97.44 231 LEU A O 1
ATOM 1899 N N . ILE A 1 232 ? 10.433 1.312 -11.969 1.00 97.56 232 ILE A N 1
ATOM 1900 C CA . ILE A 1 232 ? 10.590 0.500 -13.177 1.00 97.56 232 ILE A CA 1
ATOM 1901 C C . ILE A 1 232 ? 12.049 0.060 -13.278 1.00 97.56 232 ILE A C 1
ATOM 1903 O O . ILE A 1 232 ? 12.955 0.895 -13.306 1.00 97.56 232 ILE A O 1
ATOM 1907 N N . ILE A 1 233 ? 12.274 -1.245 -13.358 1.00 96.12 233 ILE A N 1
ATOM 1908 C CA . ILE A 1 233 ? 13.579 -1.847 -13.612 1.00 96.12 233 ILE A CA 1
ATOM 1909 C C . ILE A 1 233 ? 13.600 -2.327 -15.063 1.00 96.12 233 ILE A C 1
ATOM 1911 O O . ILE A 1 233 ? 12.766 -3.127 -15.476 1.00 96.12 233 ILE A O 1
ATOM 1915 N N . ILE A 1 234 ? 14.553 -1.826 -15.840 1.00 94.31 234 ILE A N 1
ATOM 1916 C CA . ILE A 1 234 ? 14.716 -2.107 -17.264 1.00 94.31 234 ILE A CA 1
ATOM 1917 C C . ILE A 1 234 ? 15.820 -3.157 -17.400 1.00 94.31 234 ILE A C 1
ATOM 1919 O O . ILE A 1 234 ? 16.996 -2.849 -17.200 1.00 94.31 234 ILE A O 1
ATOM 1923 N N . GLY A 1 235 ? 15.437 -4.399 -17.704 1.00 87.81 235 GLY A N 1
ATOM 1924 C CA . GLY A 1 235 ? 16.370 -5.518 -17.900 1.00 87.81 235 GLY A CA 1
ATOM 1925 C C . GLY A 1 235 ? 16.884 -5.657 -19.337 1.00 87.81 235 GLY A C 1
ATOM 1926 O O . GLY A 1 235 ? 17.819 -6.416 -19.590 1.00 87.81 235 GLY A O 1
ATOM 1927 N N . GLU A 1 236 ? 16.304 -4.909 -20.273 1.00 84.00 236 GLU A N 1
ATOM 1928 C CA . GLU A 1 236 ? 16.575 -4.999 -21.711 1.00 84.00 236 GLU A CA 1
ATOM 1929 C C . GLU A 1 236 ? 17.426 -3.849 -22.243 1.00 84.00 236 GLU A C 1
ATOM 1931 O O . GLU A 1 236 ? 17.546 -2.783 -21.633 1.00 84.00 236 GLU A O 1
ATOM 1936 N N . ASN A 1 237 ? 17.976 -4.055 -23.439 1.00 84.38 237 ASN A N 1
ATOM 1937 C CA . ASN A 1 237 ? 18.568 -2.972 -24.212 1.00 84.38 237 ASN A CA 1
ATOM 1938 C C . ASN A 1 237 ? 17.474 -1.992 -24.665 1.00 84.38 237 ASN A C 1
ATOM 1940 O O . ASN A 1 237 ? 16.393 -2.394 -25.093 1.00 84.38 237 ASN A O 1
ATOM 1944 N N . ILE A 1 238 ? 17.764 -0.691 -24.600 1.00 85.75 238 ILE A N 1
ATOM 1945 C CA . ILE A 1 238 ? 16.801 0.361 -24.948 1.00 85.75 238 ILE A CA 1
ATOM 1946 C C . ILE A 1 238 ? 16.736 0.512 -26.472 1.00 85.75 238 ILE A C 1
ATOM 1948 O O . ILE A 1 238 ? 17.422 1.351 -27.058 1.00 85.75 238 ILE A O 1
ATOM 1952 N N . THR A 1 239 ? 15.899 -0.300 -27.114 1.00 88.62 239 THR A N 1
ATOM 1953 C CA . THR A 1 239 ? 15.530 -0.116 -28.524 1.00 88.62 239 THR A CA 1
ATOM 1954 C C . THR A 1 239 ? 14.572 1.072 -28.686 1.00 88.62 239 THR A C 1
ATOM 1956 O O . THR A 1 239 ? 14.102 1.662 -27.707 1.00 88.62 239 THR A O 1
ATOM 1959 N N . ASP A 1 240 ? 14.249 1.441 -29.927 1.00 90.06 240 ASP A N 1
ATOM 1960 C CA . ASP A 1 240 ? 13.356 2.574 -30.195 1.00 90.06 240 ASP A CA 1
ATOM 1961 C C . ASP A 1 240 ? 11.941 2.382 -29.629 1.00 90.06 240 ASP A C 1
ATOM 1963 O O . ASP A 1 240 ? 11.331 3.353 -29.177 1.00 90.06 240 ASP A O 1
ATOM 1967 N N . SER A 1 241 ? 11.423 1.148 -29.589 1.00 90.81 241 SER A N 1
ATOM 1968 C CA . SER A 1 241 ? 10.116 0.859 -28.980 1.00 90.81 241 SER A CA 1
ATOM 1969 C C . SER A 1 241 ? 10.133 1.092 -27.467 1.00 90.81 241 SER A C 1
ATOM 1971 O O . SER A 1 241 ? 9.244 1.759 -26.938 1.00 90.81 241 SER A O 1
ATOM 1973 N N . TYR A 1 242 ? 11.187 0.640 -26.780 1.00 92.62 242 TYR A N 1
ATOM 1974 C CA . TYR A 1 242 ? 11.391 0.895 -25.352 1.00 92.62 242 TYR A CA 1
ATOM 1975 C C . TYR A 1 242 ? 11.539 2.390 -25.080 1.00 92.62 242 TYR A C 1
ATOM 1977 O O . TYR A 1 242 ? 10.927 2.914 -24.152 1.00 92.62 242 TYR A O 1
ATOM 1985 N N . ARG A 1 243 ? 12.307 3.106 -25.910 1.00 94.00 243 ARG A N 1
ATOM 1986 C CA . ARG A 1 243 ? 12.482 4.556 -25.773 1.00 94.00 243 ARG A CA 1
ATOM 1987 C C . ARG A 1 243 ? 11.146 5.295 -25.857 1.00 94.00 243 ARG A C 1
ATOM 1989 O O . ARG A 1 243 ? 10.890 6.142 -25.006 1.00 94.00 243 ARG A O 1
ATOM 1996 N N . ARG A 1 244 ? 10.296 4.973 -26.840 1.00 95.62 244 ARG A N 1
ATOM 1997 C CA . ARG A 1 244 ? 8.959 5.581 -26.982 1.00 95.62 244 ARG A CA 1
ATOM 1998 C C . ARG A 1 244 ? 8.083 5.304 -25.760 1.00 95.62 244 ARG A C 1
ATOM 2000 O O . ARG A 1 244 ? 7.596 6.251 -25.156 1.00 95.62 244 ARG A O 1
ATOM 2007 N N . ALA A 1 245 ? 7.996 4.048 -25.323 1.00 95.94 245 ALA A N 1
ATOM 2008 C CA . ALA A 1 245 ? 7.206 3.675 -24.148 1.00 95.94 245 ALA A CA 1
ATOM 2009 C C . ALA A 1 245 ? 7.658 4.395 -22.861 1.00 95.94 245 ALA A C 1
ATOM 2011 O O . ALA A 1 245 ? 6.836 4.862 -22.072 1.00 95.94 245 ALA A O 1
ATOM 2012 N N . LEU A 1 246 ? 8.972 4.527 -22.647 1.00 96.06 246 LEU A N 1
ATOM 2013 C CA . LEU A 1 246 ? 9.524 5.250 -21.496 1.00 96.06 246 LEU A CA 1
ATOM 2014 C C . LEU A 1 246 ? 9.241 6.760 -21.571 1.00 96.06 246 LEU A C 1
ATOM 2016 O O . LEU A 1 246 ? 9.014 7.387 -20.533 1.00 96.06 246 LEU A O 1
ATOM 2020 N N . LEU A 1 247 ? 9.235 7.345 -22.775 1.00 96.19 247 LEU A N 1
ATOM 2021 C CA . LEU A 1 247 ? 8.858 8.745 -22.991 1.00 96.19 247 LEU A CA 1
ATOM 2022 C C . LEU A 1 247 ? 7.372 8.980 -22.708 1.00 96.19 247 LEU A C 1
ATOM 2024 O O . LEU A 1 247 ? 7.052 9.934 -22.001 1.00 96.19 247 LEU A O 1
ATOM 2028 N N . ASP A 1 248 ? 6.484 8.102 -23.175 1.00 96.56 248 ASP A N 1
ATOM 2029 C CA . ASP A 1 248 ? 5.044 8.182 -22.886 1.00 96.56 248 ASP A CA 1
ATOM 2030 C C . ASP A 1 248 ? 4.786 8.125 -21.377 1.00 96.56 248 ASP A C 1
ATOM 2032 O O . ASP A 1 248 ? 3.993 8.892 -20.822 1.00 96.56 248 ASP A O 1
ATOM 2036 N N . LEU A 1 249 ? 5.534 7.270 -20.680 1.00 96.31 249 LEU A N 1
ATOM 2037 C CA . LEU A 1 249 ? 5.462 7.175 -19.233 1.00 96.31 249 LEU A CA 1
ATOM 2038 C C . LEU A 1 249 ? 5.977 8.443 -18.545 1.00 96.31 249 LEU A C 1
ATOM 2040 O O . LEU A 1 249 ? 5.335 8.923 -17.616 1.00 96.31 249 LEU A O 1
ATOM 2044 N N . LYS A 1 250 ? 7.070 9.048 -19.026 1.00 95.38 250 LYS A N 1
ATOM 2045 C CA . LYS A 1 250 ? 7.550 10.349 -18.525 1.00 95.38 250 LYS A CA 1
ATOM 2046 C C . LYS A 1 250 ? 6.566 11.492 -18.779 1.00 95.38 250 LYS A C 1
ATOM 2048 O O . LYS A 1 250 ? 6.485 12.399 -17.953 1.00 95.38 250 LYS A O 1
ATOM 2053 N N . GLN A 1 251 ? 5.824 11.459 -19.884 1.00 96.19 251 GLN A N 1
ATOM 2054 C CA . GLN A 1 251 ? 4.764 12.432 -20.161 1.00 96.19 251 GLN A CA 1
ATOM 2055 C C . GLN A 1 251 ? 3.567 12.256 -19.217 1.00 96.19 251 GLN A C 1
ATOM 2057 O O . GLN A 1 251 ? 2.958 13.241 -18.802 1.00 96.19 251 GLN A O 1
ATOM 2062 N N . TYR A 1 252 ? 3.233 11.013 -18.860 1.00 96.56 252 TYR A N 1
ATOM 2063 C CA . TYR A 1 252 ? 2.203 10.714 -17.865 1.00 96.56 252 TYR A CA 1
ATOM 2064 C C . TYR A 1 252 ? 2.647 11.102 -16.443 1.00 96.56 252 TYR A C 1
ATOM 2066 O O . TYR A 1 252 ? 1.901 11.753 -15.705 1.00 96.56 252 TYR A O 1
ATOM 2074 N N . ASP A 1 253 ? 3.877 10.741 -16.076 1.00 96.25 253 ASP A N 1
ATOM 2075 C CA . ASP A 1 253 ? 4.472 10.959 -14.765 1.00 96.25 253 ASP A CA 1
ATOM 2076 C C . ASP A 1 253 ? 5.972 11.291 -14.862 1.00 96.25 253 ASP A C 1
ATOM 2078 O O . ASP A 1 253 ? 6.840 10.416 -14.929 1.00 96.25 253 ASP A O 1
ATOM 2082 N N . ARG A 1 254 ? 6.306 12.585 -14.796 1.00 94.81 254 ARG A N 1
ATOM 2083 C CA . ARG A 1 254 ? 7.706 13.048 -14.833 1.00 94.81 254 ARG A CA 1
ATOM 2084 C C . ARG A 1 254 ? 8.555 12.529 -13.667 1.00 94.81 254 ARG A C 1
ATOM 2086 O O . ARG A 1 254 ? 9.775 12.399 -13.824 1.00 94.81 254 ARG A O 1
ATOM 2093 N N . PHE A 1 255 ? 7.930 12.195 -12.534 1.00 94.69 255 PHE A N 1
ATOM 2094 C CA . PHE A 1 255 ? 8.604 11.768 -11.304 1.00 94.69 255 PHE A CA 1
ATOM 2095 C C . PHE A 1 255 ? 8.852 10.259 -11.232 1.00 94.69 255 PHE A C 1
ATOM 2097 O O . PHE A 1 255 ? 9.437 9.787 -10.256 1.00 94.69 255 PHE A O 1
ATOM 2104 N N . VAL A 1 256 ? 8.472 9.499 -12.265 1.00 94.69 256 VAL A N 1
ATOM 2105 C CA . VAL A 1 256 ? 8.743 8.060 -12.316 1.00 94.69 256 VAL A CA 1
ATOM 2106 C C . VAL A 1 256 ? 10.223 7.746 -12.076 1.00 94.69 256 VAL A C 1
ATOM 2108 O O . VAL A 1 256 ? 11.126 8.366 -12.661 1.00 94.69 256 VAL A O 1
ATOM 2111 N N . ARG A 1 257 ? 10.452 6.732 -11.239 1.00 95.88 257 ARG A N 1
ATOM 2112 C CA . ARG A 1 257 ? 11.764 6.153 -10.959 1.00 95.88 257 ARG A CA 1
ATOM 2113 C C . ARG A 1 257 ? 12.039 5.033 -11.953 1.00 95.88 257 ARG A C 1
ATOM 2115 O O . ARG A 1 257 ? 11.225 4.129 -12.125 1.00 95.88 257 ARG A O 1
ATOM 2122 N N . MET A 1 258 ? 13.196 5.104 -12.594 1.00 95.19 258 MET A N 1
ATOM 2123 C CA . MET A 1 258 ? 13.652 4.124 -13.574 1.00 95.19 258 MET A CA 1
ATOM 2124 C C . MET A 1 258 ? 15.084 3.721 -13.233 1.00 95.19 258 MET A C 1
ATOM 2126 O O . MET A 1 258 ? 15.892 4.575 -12.863 1.00 95.19 258 MET A O 1
ATOM 2130 N N . MET A 1 259 ? 15.390 2.436 -13.369 1.00 94.62 259 MET A N 1
ATOM 2131 C CA . MET A 1 259 ? 16.719 1.861 -13.175 1.00 94.62 259 MET A CA 1
ATOM 2132 C C . MET A 1 259 ? 17.018 0.923 -14.343 1.00 94.62 259 MET A C 1
ATOM 2134 O O . MET A 1 259 ? 16.197 0.071 -14.661 1.00 94.62 259 MET A O 1
ATOM 2138 N N . VAL A 1 260 ? 18.180 1.065 -14.979 1.00 91.62 260 VAL A N 1
ATOM 2139 C CA . VAL A 1 260 ? 18.637 0.146 -16.035 1.00 91.62 260 VAL A CA 1
ATOM 2140 C C . VAL A 1 260 ? 19.566 -0.890 -15.418 1.00 91.62 260 VAL A C 1
ATOM 2142 O O . VAL A 1 260 ? 20.458 -0.531 -14.650 1.00 91.62 260 VAL A O 1
ATOM 2145 N N . VAL A 1 261 ? 19.366 -2.164 -15.757 1.00 86.62 261 VAL A N 1
ATOM 2146 C CA . VAL A 1 261 ? 20.149 -3.284 -15.222 1.00 86.62 261 VAL A CA 1
ATOM 2147 C C . VAL A 1 261 ? 20.911 -3.972 -16.357 1.00 86.62 261 VAL A C 1
ATOM 2149 O O . VAL A 1 261 ? 20.334 -4.750 -17.125 1.00 86.62 261 VAL A O 1
ATOM 2152 N N . PRO A 1 262 ? 22.223 -3.706 -16.489 1.00 68.62 262 PRO A N 1
ATOM 2153 C CA . PRO A 1 262 ? 23.015 -4.269 -17.577 1.00 68.62 262 PRO A CA 1
ATOM 2154 C C . PRO A 1 262 ? 23.263 -5.772 -17.391 1.00 68.62 262 PRO A C 1
ATOM 2156 O O . PRO A 1 262 ? 23.116 -6.531 -18.345 1.00 68.62 262 PRO A O 1
ATOM 2159 N N . PHE A 1 263 ? 23.571 -6.219 -16.171 1.00 74.06 263 PHE A N 1
ATOM 2160 C CA . PHE A 1 263 ? 23.807 -7.621 -15.823 1.00 74.06 263 PHE A CA 1
ATOM 2161 C C . PHE A 1 263 ? 23.623 -7.825 -14.314 1.00 74.06 263 PHE A C 1
ATOM 2163 O O . PHE A 1 263 ? 23.944 -6.928 -13.535 1.00 74.06 263 PHE A O 1
ATOM 2170 N N . ILE A 1 264 ? 23.122 -8.992 -13.903 1.00 75.06 264 ILE A N 1
ATOM 2171 C CA . ILE A 1 264 ? 22.994 -9.364 -12.489 1.00 75.06 264 ILE A CA 1
ATOM 2172 C C . ILE A 1 264 ? 24.003 -10.460 -12.205 1.00 75.06 264 ILE A C 1
ATOM 2174 O O . ILE A 1 264 ? 23.905 -11.554 -12.750 1.00 75.06 264 ILE A O 1
ATOM 2178 N N . ASN A 1 265 ? 24.959 -10.168 -11.329 1.00 78.19 265 ASN A N 1
ATOM 2179 C CA . ASN A 1 265 ? 25.866 -11.171 -10.803 1.00 78.19 265 ASN A CA 1
ATOM 2180 C C . ASN A 1 265 ? 25.187 -11.885 -9.617 1.00 78.19 265 ASN A C 1
ATOM 2182 O O . ASN A 1 265 ? 24.968 -11.246 -8.584 1.00 78.19 265 ASN A O 1
ATOM 2186 N N . PRO A 1 266 ? 24.894 -13.199 -9.694 1.00 74.06 266 PRO A N 1
ATOM 2187 C CA . PRO A 1 266 ? 24.247 -13.925 -8.598 1.00 74.06 266 PRO A CA 1
ATOM 2188 C C . PRO A 1 266 ? 25.051 -13.921 -7.289 1.00 74.06 266 PRO A C 1
ATOM 2190 O O . PRO A 1 266 ? 24.479 -14.132 -6.217 1.00 74.06 266 PRO A O 1
ATOM 2193 N N . ARG A 1 267 ? 26.371 -13.680 -7.360 1.00 79.44 267 ARG A N 1
ATOM 2194 C CA . ARG A 1 267 ? 27.256 -13.555 -6.190 1.00 79.44 267 ARG A CA 1
ATOM 2195 C C . ARG A 1 267 ? 27.132 -12.202 -5.482 1.00 79.44 267 ARG A C 1
ATOM 2197 O O . ARG A 1 267 ? 27.489 -12.107 -4.317 1.00 79.44 267 ARG A O 1
ATOM 2204 N N . GLU A 1 268 ? 26.597 -11.187 -6.157 1.00 82.81 268 GLU A N 1
ATOM 2205 C CA . GLU A 1 268 ? 26.468 -9.806 -5.662 1.00 82.81 268 GLU A CA 1
ATOM 2206 C C . GLU A 1 268 ? 25.000 -9.363 -5.597 1.00 82.81 268 GLU A C 1
ATOM 2208 O O . GLU A 1 268 ? 24.670 -8.179 -5.680 1.00 82.81 268 GLU A O 1
ATOM 2213 N N . ILE A 1 269 ? 24.090 -10.325 -5.441 1.00 84.88 269 ILE A N 1
ATOM 2214 C CA . ILE A 1 269 ? 22.649 -10.069 -5.458 1.00 84.88 269 ILE A CA 1
ATOM 2215 C C . ILE A 1 269 ? 22.214 -9.083 -4.364 1.00 84.88 269 ILE A C 1
ATOM 2217 O O . ILE A 1 269 ? 21.312 -8.282 -4.582 1.00 84.88 269 ILE A O 1
ATOM 2221 N N . GLU A 1 270 ? 22.891 -9.076 -3.213 1.00 86.31 270 GLU A N 1
ATOM 2222 C CA . GLU A 1 270 ? 22.630 -8.113 -2.140 1.00 86.31 270 GLU A CA 1
ATOM 2223 C C . GLU A 1 270 ? 22.977 -6.683 -2.554 1.00 86.31 270 GLU A C 1
ATOM 2225 O O . GLU A 1 270 ? 22.215 -5.764 -2.264 1.00 86.31 270 GLU A O 1
ATOM 2230 N N . HIS A 1 271 ? 24.083 -6.486 -3.275 1.00 88.62 271 HIS A N 1
ATOM 2231 C CA . HIS A 1 271 ? 24.464 -5.173 -3.787 1.00 88.62 271 HIS A CA 1
ATOM 2232 C C . HIS A 1 271 ? 23.431 -4.662 -4.798 1.00 88.62 271 HIS A C 1
ATOM 2234 O O . HIS A 1 271 ? 23.001 -3.511 -4.717 1.00 88.62 271 HIS A O 1
ATOM 2240 N N . PHE A 1 272 ? 22.950 -5.538 -5.684 1.00 89.31 272 PHE A N 1
ATOM 2241 C CA . PHE A 1 272 ? 21.838 -5.217 -6.578 1.00 89.31 272 PHE A CA 1
ATOM 2242 C C . PHE A 1 272 ? 20.569 -4.826 -5.799 1.00 89.31 272 PHE A C 1
ATOM 2244 O O . PHE A 1 272 ? 19.984 -3.775 -6.062 1.00 89.31 272 PHE A O 1
ATOM 2251 N N . LEU A 1 273 ? 20.167 -5.608 -4.793 1.00 91.00 273 LEU A N 1
ATOM 2252 C CA . LEU A 1 273 ? 18.998 -5.295 -3.965 1.00 91.00 273 LEU A CA 1
ATOM 2253 C C . LEU A 1 273 ? 19.166 -3.990 -3.172 1.00 91.00 273 LEU A C 1
ATOM 2255 O O . LEU A 1 273 ? 18.188 -3.267 -2.981 1.00 91.00 273 LEU A O 1
ATOM 2259 N N . LEU A 1 274 ? 20.384 -3.648 -2.741 1.00 91.50 274 LEU A N 1
ATOM 2260 C CA . LEU A 1 274 ? 20.680 -2.363 -2.101 1.00 91.50 274 LEU A CA 1
ATOM 2261 C C . LEU A 1 274 ? 20.497 -1.197 -3.076 1.00 91.50 274 LEU A C 1
ATOM 2263 O O . LEU A 1 274 ? 19.897 -0.191 -2.705 1.00 91.50 274 LEU A O 1
ATOM 2267 N N . GLN A 1 275 ? 20.935 -1.337 -4.328 1.00 92.75 275 GLN A N 1
ATOM 2268 C CA . GLN A 1 275 ? 20.683 -0.327 -5.360 1.00 92.75 275 GLN A CA 1
ATOM 2269 C C . GLN A 1 275 ? 19.185 -0.167 -5.630 1.00 92.75 275 GLN A C 1
ATOM 2271 O O . GLN A 1 275 ? 18.681 0.957 -5.649 1.00 92.75 275 GLN A O 1
ATOM 2276 N N . VAL A 1 276 ? 18.455 -1.281 -5.760 1.00 94.12 276 VAL A N 1
ATOM 2277 C CA . VAL A 1 276 ? 16.993 -1.266 -5.909 1.00 94.12 276 VAL A CA 1
ATOM 2278 C C . VAL A 1 276 ? 16.352 -0.545 -4.727 1.00 94.12 276 VAL A C 1
ATOM 2280 O O . VAL A 1 276 ? 15.557 0.367 -4.939 1.00 94.12 276 VAL A O 1
ATOM 2283 N N . LYS A 1 277 ? 16.748 -0.871 -3.491 1.00 94.69 277 LYS A N 1
ATOM 2284 C CA . LYS A 1 277 ? 16.294 -0.191 -2.271 1.00 94.69 277 LYS A CA 1
ATOM 2285 C C . LYS A 1 277 ? 16.559 1.313 -2.323 1.00 94.69 277 LYS A C 1
ATOM 2287 O O . LYS A 1 277 ? 15.655 2.093 -2.029 1.00 94.69 277 LYS A O 1
ATOM 2292 N N . MET A 1 278 ? 17.764 1.737 -2.695 1.00 94.44 278 MET A N 1
ATOM 2293 C CA . MET A 1 278 ? 18.119 3.157 -2.767 1.00 94.44 278 MET A CA 1
ATOM 2294 C C . MET A 1 278 ? 17.261 3.905 -3.789 1.00 94.44 278 MET A C 1
ATOM 2296 O O . MET A 1 278 ? 16.725 4.966 -3.478 1.00 94.44 278 MET A O 1
ATOM 2300 N N . VAL A 1 279 ? 17.088 3.350 -4.992 1.00 96.00 279 VAL A N 1
ATOM 2301 C CA . VAL A 1 279 ? 16.288 4.001 -6.036 1.00 96.00 279 VAL A CA 1
ATOM 2302 C C . VAL A 1 279 ? 14.808 3.982 -5.661 1.00 96.00 279 VAL A C 1
ATOM 2304 O O . VAL A 1 279 ? 14.165 5.024 -5.750 1.00 96.00 279 VAL A O 1
ATOM 2307 N N . TYR A 1 280 ? 14.275 2.853 -5.192 1.00 95.94 280 TYR A N 1
ATOM 2308 C CA . TYR A 1 280 ? 12.875 2.701 -4.780 1.00 95.94 280 TYR A CA 1
ATOM 2309 C C . TYR A 1 280 ? 12.480 3.722 -3.704 1.00 95.94 280 TYR A C 1
ATOM 2311 O O . TYR A 1 280 ? 11.444 4.378 -3.819 1.00 95.94 280 TYR A O 1
ATOM 2319 N N . ASN A 1 281 ? 13.332 3.913 -2.693 1.00 94.19 281 ASN A N 1
ATOM 2320 C CA . ASN A 1 281 ? 13.069 4.833 -1.585 1.00 94.19 281 ASN A CA 1
ATOM 2321 C C . ASN A 1 281 ? 13.555 6.267 -1.840 1.00 94.19 281 ASN A C 1
ATOM 2323 O O . ASN A 1 281 ? 13.350 7.125 -0.987 1.00 94.19 281 ASN A O 1
ATOM 2327 N N . SER A 1 282 ? 14.179 6.550 -2.991 1.00 93.19 282 SER A N 1
ATOM 2328 C CA . SER A 1 282 ? 14.638 7.905 -3.312 1.00 93.19 282 SER A CA 1
ATOM 2329 C C . SER A 1 282 ? 13.467 8.874 -3.411 1.00 93.19 282 SER A C 1
ATOM 2331 O O . SER A 1 282 ? 12.438 8.564 -4.030 1.00 93.19 282 SER A O 1
ATOM 2333 N N . ASP A 1 283 ? 13.635 10.057 -2.829 1.00 84.69 283 ASP A N 1
ATOM 2334 C CA . ASP A 1 283 ? 12.680 11.132 -3.023 1.00 84.69 283 ASP A CA 1
ATOM 2335 C C . ASP A 1 283 ? 12.918 11.811 -4.375 1.00 84.69 283 ASP A C 1
ATOM 2337 O O . ASP A 1 283 ? 14.059 12.046 -4.781 1.00 84.69 283 ASP A O 1
ATOM 2341 N N . ARG A 1 284 ? 11.841 12.050 -5.119 1.00 83.44 284 ARG A N 1
ATOM 2342 C CA . ARG A 1 284 ? 11.894 12.656 -6.459 1.00 83.44 284 ARG A CA 1
ATOM 2343 C C . ARG A 1 284 ? 11.171 13.996 -6.508 1.00 83.44 284 ARG A C 1
ATOM 2345 O O . ARG A 1 284 ? 11.175 14.606 -7.580 1.00 83.44 284 ARG A O 1
ATOM 2352 N N . TRP A 1 285 ? 10.571 14.424 -5.400 1.00 81.19 285 TRP A N 1
ATOM 2353 C CA . TRP A 1 285 ? 9.779 15.637 -5.309 1.00 81.19 285 TRP A CA 1
ATOM 2354 C C . TRP A 1 285 ? 9.710 16.182 -3.885 1.00 81.19 285 TRP A C 1
ATOM 2356 O O . TRP A 1 285 ? 9.667 15.375 -2.943 1.00 81.19 285 TRP A O 1
#

pLDDT: mean 90.91, std 7.97, range [50.62, 97.94]

Foldseek 3Di:
DKDFLVLVLVLVVPDPVVQQWWFACAWDQAPNDIHHGGDTDDPVVSVRCVVRVNGIGHIADDVSNLVSSCVVPVVQSPFFLDKDFLVRQLVVLVVQVVQVVVFLDRKWKFFRAFFWFADPPPRDIDTLGGGRDTGHNVSCVVCVVGGDRRDITTIHILAAAEEEEAAQDPPDPDDNVVRNVQSVVVLCLQQPPDPPQPQDLTRRHHSPQRYHYDNFLVCVQVVCNVRSHQEYEYSDDCDPSNVVSVVVNCRRHVQHQYHYDPGDDPVCSSVVSVVSSCSSPDDRD

Radius of gyration: 22.52 Å; Cα contacts (8 Å, |Δi|>4): 457; chains: 1; bounding box: 56×40×59 Å

Solvent-accessible surface area (backbone atoms only — not comparable to full-atom values): 15962 Å² total; per-residue (Å²): 56,80,41,49,43,70,60,52,52,52,46,57,73,76,43,66,62,91,73,57,74,41,24,28,59,52,70,44,77,54,90,87,47,79,46,52,49,69,40,74,67,47,77,71,52,53,58,51,33,53,76,61,72,42,65,57,46,53,28,45,67,45,72,71,48,49,50,54,44,24,70,80,38,40,90,84,36,50,46,49,61,46,71,31,46,43,70,50,46,54,53,50,28,49,49,34,46,52,54,20,74,75,35,78,48,86,54,42,30,27,32,46,41,46,44,59,28,45,38,89,85,80,65,44,80,40,81,77,42,51,48,69,36,84,46,39,43,70,61,43,69,76,48,56,87,38,41,61,69,87,43,70,48,36,26,30,62,56,51,59,14,36,33,37,41,31,60,76,62,83,86,56,100,59,66,48,69,61,48,36,49,54,44,49,50,50,52,43,64,60,45,52,71,54,96,78,64,85,75,73,61,48,69,53,53,46,45,82,77,32,54,44,81,38,66,46,49,88,50,44,53,60,50,42,66,73,56,28,42,43,27,37,40,32,58,55,81,81,44,74,64,43,50,51,35,54,48,55,37,39,71,39,31,74,66,66,40,75,45,79,46,92,75,83,56,84,91,46,47,66,59,53,46,49,51,50,23,52,57,59,70,50,83,75,124

Secondary structure (DSSP, 8-state):
-EEEHHHHHHHHHHS-GGG---BBSS-EEETTEEE-TTPBP-HHHHHHHHHTT--EEEB---HHHHHHHHHH-TTTSPPPSEEEEHHHHHHHHHHHHHHHHTSS----EEEESPEEEE-TTT--EEEEE-TT-EE-HHHHHHHGGGS-TTPEEEEEES--EEEEE---STTSSS-HHHHHHHHHHHHHHHH---TT----S-TT--HHHHEEEE--GGGHHHHHHHHTEEEEEE-S---HHHHHHHHHHHHH-TT-EEEE-S---GGGHHHHHHHHHHHHH----

Nearest PDB structures (foldseek):
  4wy2-assembly1_A-2  TM=4.728E-01  e=2.001E-01  Proteus mirabilis HI4320
  5upt-assembly1_A-2  TM=5.117E-01  e=7.577E-01  Streptomyces platensis subsp. rosaceus
  2j07-assembly1_A  TM=4.061E-01  e=1.474E+00  Thermus thermophilus HB8
  6kx6-assembly1_A  TM=5.162E-01  e=5.254E+00  Mus musculus

Mean predicted aligned error: 5.49 Å

Sequence (285 aa):
MKVGLDRLQRLWNNYNEYFLECFYVQDMLVGGKKFRAGELVRAADLSFFERNGQPTVDILFAEKMYGFLSGEFPAEFRKPYGQMSFIGMDRHLENLSTISNLTRRRRFLYVVGDIYGSDPVSGKRIVLCSHSEELDYKRWNEMKRFINKDEKISYRNSENGIILLVNMKPDADSPYLERFKKNADLVTAIVTRKKESKVEIAPDFLPTEDTHSVNDPNLLLEEYKKTGARLIIIGENITDSYRRALLDLKQYDRFVRMMVVPFINPREIEHFLLQVKMVYNSDRW